Protein 6AZH (pdb70)

Radius of gyration: 21.42 Å; Cα contacts (8 Å, |Δi|>4): 401; chains: 2; bounding box: 37×54×59 Å

B-factor: mean 26.97, std 7.79, range [13.58, 63.58]

Sequence (366 aa):
NRTKKAIFEAAINVFATSGYNGSTVDEIASKANVAKGTLYYNFKSKEEIFNFVISKGLEIWHEKLTDIENLEDEPIEKLKKLFKQFELLYENRAFFKVSQLWGKETRQDELRNKITEYIEGIERILKEAISKKQIRECDISLLAHSLFGSLISTSLYELSRDKEFNVNKVIDEITINILDGIVIKKAIFEAAINNVFATSGYNGSTVDEIASKANVAKGTLYYNFKSKEEIFNFVISKGLEEIWHEKLTDIENLEDEPIEKLKKLFKQFELLYENRAFFKVSQLWGKETRQDELRNKITEYIEGIERILKEAISKKQIRECDISLLAHSLFGSLISTSLYELSRDKEFNVNKVIDEITINILDGIVIK

Secondary structure (DSSP, 8-state):
-HHHHHHHHHHHHHHHHHHHHH--HHHHHHHHT--HHHHHHH-SSHHHHHHHHHHHHHHHHHHHHHHHHHS-S-HHHHHHHHH--HHHHHHTHHHH----SSS-SHHHHHHHHHHHHHHHHHHHHHHHHHHTTSB----HHHHHHHHHHHHHHHHHHHT-TTS---HHHHHHHHHHHHHH-SB--/-HHHHHHHHHHHHH-SBTB-HHHHHHHHT--HHHHHHH-SSHHHHHHHHHHHHHHHHHHHHHHHHTS-S-HHHHHHHHH--HHHHHHTHHHH----SSS-SHHHHHHHHHHHHHHHHHHHHHHHHHHTTSB----HHHHHHHHHHHHHHHHHHHHHHT----HHHHHHHHHHHHHH-SB--

Structure (mmCIF, N/CA/C/O backbone):
data_6AZH
#
_entry.id   6AZH
#
_cell.length_a   39.869
_cell.length_b   93.873
_cell.length_c   55.067
_cell.angle_alpha   90.00
_cell.angle_beta   96.07
_cell.angle_gamma   90.00
#
_symmetry.space_group_name_H-M   'P 1 21 1'
#
loop_
_entity.id
_entity.type
_entity.pdbx_description
1 polymer 'TetR family transcriptional regulator'
2 water water
#
loop_
_atom_site.group_PDB
_atom_site.id
_atom_site.type_symbol
_atom_site.label_atom_id
_atom_site.label_alt_id
_atom_site.label_comp_id
_atom_site.label_asym_id
_atom_site.label_entity_id
_atom_site.label_seq_id
_atom_site.pdbx_PDB_ins_code
_atom_site.Cartn_x
_atom_site.Cartn_y
_atom_site.Cartn_z
_atom_site.occupancy
_atom_site.B_iso_or_equiv
_atom_site.auth_seq_id
_atom_site.auth_comp_id
_atom_site.auth_asym_id
_atom_site.auth_atom_id
_atom_site.pdbx_PDB_model_num
ATOM 9 N N . ASN A 1 5 ? 12.883 37.030 23.238 1.00 32.72 2 ASN A N 1
ATOM 10 C CA . ASN A 1 5 ? 13.970 36.457 22.459 1.00 31.07 2 ASN A CA 1
ATOM 11 C C . ASN A 1 5 ? 15.020 37.535 22.164 1.00 31.14 2 ASN A C 1
ATOM 12 O O . ASN A 1 5 ? 14.941 38.667 22.656 1.00 27.75 2 ASN A O 1
ATOM 17 N N . ARG A 1 6 ? 16.044 37.181 21.378 1.00 21.76 3 ARG A N 1
ATOM 18 C CA . ARG A 1 6 ? 17.111 38.149 21.161 1.00 24.43 3 ARG A CA 1
ATOM 19 C C . ARG A 1 6 ? 16.598 39.348 20.375 1.00 21.68 3 ARG A C 1
ATOM 20 O O . ARG A 1 6 ? 16.953 40.488 20.686 1.00 22.81 3 ARG A O 1
ATOM 28 N N . THR A 1 7 ? 15.765 39.108 19.357 1.00 25.64 4 THR A N 1
ATOM 29 C CA . THR A 1 7 ? 15.298 40.201 18.507 1.00 22.36 4 THR A CA 1
ATOM 30 C C . THR A 1 7 ? 14.508 41.224 19.316 1.00 21.03 4 THR A C 1
ATOM 31 O O . THR A 1 7 ? 14.776 42.432 19.251 1.00 21.59 4 THR A O 1
ATOM 35 N N . LYS A 1 8 ? 13.546 40.750 20.108 1.00 20.78 5 LYS A N 1
ATOM 36 C CA . LYS A 1 8 ? 12.734 41.674 20.891 1.00 24.86 5 LYS A CA 1
ATOM 37 C C . LYS A 1 8 ? 13.544 42.313 22.013 1.00 24.09 5 LYS A C 1
ATOM 38 O O . LYS A 1 8 ? 13.395 43.513 22.276 1.00 19.78 5 LYS A O 1
ATOM 44 N N . LYS A 1 9 ? 14.425 41.548 22.673 1.00 23.11 6 LYS A N 1
ATOM 45 C CA . LYS A 1 9 ? 15.258 42.141 23.720 1.00 22.17 6 LYS A CA 1
ATOM 46 C C . LYS A 1 9 ? 16.183 43.214 23.160 1.00 24.34 6 LYS A C 1
ATOM 47 O O . LYS A 1 9 ? 16.368 44.267 23.781 1.00 21.69 6 LYS A O 1
ATOM 53 N N . ALA A 1 10 ? 16.780 42.969 21.986 1.00 16.92 7 ALA A N 1
ATOM 54 C CA . ALA A 1 10 ? 17.681 43.952 21.403 1.00 20.45 7 ALA A CA 1
ATOM 55 C C . ALA A 1 10 ? 16.929 45.221 21.023 1.00 16.45 7 ALA A C 1
ATOM 56 O O . ALA A 1 10 ? 17.408 46.331 21.278 1.00 17.77 7 ALA A O 1
ATOM 58 N N . ILE A 1 11 ? 15.754 45.066 20.408 1.00 19.40 8 ILE A N 1
ATOM 59 C CA . ILE A 1 11 ? 14.914 46.208 20.051 1.00 17.83 8 ILE A CA 1
ATOM 60 C C . ILE A 1 11 ? 14.476 46.933 21.309 1.00 18.20 8 ILE A C 1
ATOM 61 O O . ILE A 1 11 ? 14.534 48.166 21.390 1.00 20.18 8 ILE A O 1
ATOM 66 N N . PHE A 1 12 ? 14.040 46.175 22.311 1.00 16.86 9 PHE A N 1
ATOM 67 C CA . PHE A 1 12 ? 13.624 46.765 23.585 1.00 20.64 9 PHE A CA 1
ATOM 68 C C . PHE A 1 12 ? 14.714 47.655 24.165 1.00 20.16 9 PHE A C 1
ATOM 69 O O . PHE A 1 12 ? 14.483 48.839 24.455 1.00 21.48 9 PHE A O 1
ATOM 77 N N . GLU A 1 13 ? 15.920 47.106 24.337 1.00 21.39 10 GLU A N 1
ATOM 78 C CA . GLU A 1 13 ? 16.985 47.881 24.961 1.00 18.66 10 GLU A CA 1
ATOM 79 C C . GLU A 1 13 ? 17.423 49.047 24.084 1.00 19.55 10 GLU A C 1
ATOM 80 O O . GLU A 1 13 ? 17.661 50.150 24.589 1.00 20.73 10 GLU A O 1
ATOM 86 N N . ALA A 1 14 ? 17.541 48.838 22.770 1.00 19.48 11 ALA A N 1
ATOM 87 C CA . ALA A 1 14 ? 17.922 49.948 21.909 1.00 19.13 11 ALA A CA 1
ATOM 88 C C . ALA A 1 14 ? 16.834 51.008 21.851 1.00 16.54 11 ALA A C 1
ATOM 89 O O . ALA A 1 14 ? 17.134 52.210 21.828 1.00 21.35 11 ALA A O 1
ATOM 91 N N . ALA A 1 15 ? 15.571 50.591 21.784 1.00 17.18 12 ALA A N 1
ATOM 92 C CA . ALA A 1 15 ? 14.491 51.561 21.660 1.00 16.74 12 ALA A CA 1
ATOM 93 C C . ALA A 1 15 ? 14.438 52.465 22.885 1.00 17.02 12 ALA A C 1
ATOM 94 O O . ALA A 1 15 ? 14.196 53.670 22.766 1.00 19.09 12 ALA A O 1
ATOM 96 N N . ILE A 1 16 ? 14.665 51.901 24.069 1.00 16.66 13 ILE A N 1
ATOM 97 C CA . ILE A 1 16 ? 14.686 52.739 25.270 1.00 16.31 13 ILE A CA 1
ATOM 98 C C . ILE A 1 16 ? 15.678 53.881 25.101 1.00 21.08 13 ILE A C 1
ATOM 99 O O . ILE A 1 16 ? 15.360 55.046 25.362 1.00 20.86 13 ILE A O 1
ATOM 104 N N . ASN A 1 17 ? 16.901 53.562 24.656 1.00 20.22 14 ASN A N 1
ATOM 105 C CA . ASN A 1 17 ? 17.930 54.593 24.547 1.00 21.95 14 ASN A CA 1
ATOM 106 C 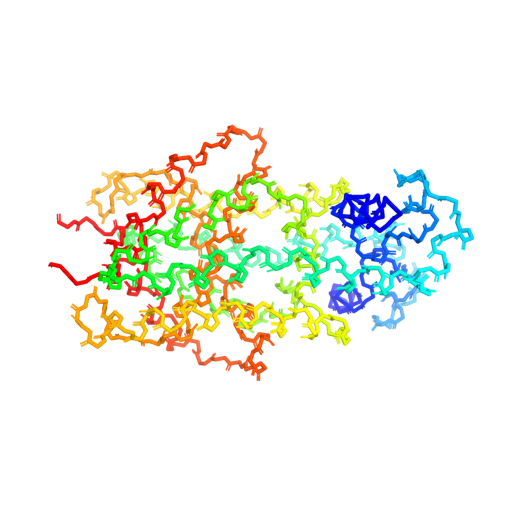C . ASN A 1 17 ? 17.614 55.595 23.440 1.00 23.01 14 ASN A C 1
ATOM 107 O O . ASN A 1 17 ? 17.813 56.802 23.619 1.00 22.59 14 ASN A O 1
ATOM 112 N N . VAL A 1 18 ? 17.106 55.127 22.297 1.00 19.67 15 VAL A N 1
ATOM 113 C CA . VAL A 1 18 ? 16.748 56.050 21.220 1.00 21.30 15 VAL A CA 1
ATOM 114 C C . VAL A 1 18 ? 15.637 56.989 21.675 1.00 19.89 15 VAL A C 1
ATOM 115 O O . VAL A 1 18 ? 15.753 58.218 21.567 1.00 22.40 15 VAL A O 1
ATOM 119 N N . PHE A 1 19 ? 14.543 56.423 22.193 1.00 19.93 16 PHE A N 1
ATOM 120 C CA . PHE A 1 19 ? 13.442 57.244 22.693 1.00 19.52 16 PHE A CA 1
ATOM 121 C C . PHE A 1 19 ? 13.911 58.195 23.800 1.00 22.06 16 PHE A C 1
ATOM 122 O O . PHE A 1 19 ? 13.487 59.352 23.846 1.00 21.38 16 PHE A O 1
ATOM 130 N N . ALA A 1 20 ? 14.776 57.728 24.705 1.00 20.22 17 ALA A N 1
ATOM 131 C CA . ALA A 1 20 ? 15.219 58.605 25.791 1.00 25.03 17 ALA A CA 1
ATOM 132 C C . ALA A 1 20 ? 16.122 59.722 25.285 1.00 23.32 17 ALA A C 1
ATOM 133 O O . ALA A 1 20 ? 16.109 60.826 25.837 1.00 25.53 17 ALA A O 1
ATOM 135 N N . THR A 1 21 ? 16.896 59.460 24.238 1.00 23.80 18 THR A N 1
ATOM 136 C CA . THR A 1 21 ? 17.824 60.454 23.715 1.00 27.78 18 THR A CA 1
ATOM 137 C C . THR A 1 21 ? 17.105 61.488 22.852 1.00 27.71 18 THR A C 1
ATOM 138 O O . THR A 1 21 ? 17.292 62.697 23.024 1.00 23.64 18 THR A O 1
ATOM 142 N N . SER A 1 22 ? 16.274 61.023 21.921 1.00 28.34 19 SER A N 1
ATOM 143 C CA . SER A 1 22 ? 15.722 61.860 20.869 1.00 24.11 19 SER A CA 1
ATOM 144 C C . SER A 1 22 ? 14.258 62.204 21.059 1.00 24.97 19 SER A C 1
ATOM 145 O O . SER A 1 22 ? 13.743 63.039 20.311 1.00 23.61 19 SER A O 1
ATOM 148 N N . GLY A 1 23 ? 13.574 61.589 22.022 1.00 19.88 20 GLY A N 1
ATOM 149 C CA . GLY A 1 23 ? 12.141 61.762 22.135 1.00 19.83 20 GLY A CA 1
ATOM 150 C C . GLY A 1 23 ? 11.397 60.973 21.078 1.00 21.66 20 GLY A C 1
ATOM 151 O O . GLY A 1 23 ? 12.005 60.424 20.148 1.00 23.19 20 GLY A O 1
ATOM 152 N N . TYR A 1 24 ? 10.073 60.931 21.198 1.00 22.48 21 TYR A N 1
ATOM 153 C CA . TYR A 1 24 ? 9.281 60.078 20.323 1.00 21.26 21 TYR A CA 1
ATOM 154 C C . TYR A 1 24 ? 9.387 60.508 18.863 1.00 21.77 21 TYR A C 1
ATOM 155 O O . TYR A 1 24 ? 9.728 59.699 17.989 1.00 21.91 21 TYR A O 1
ATOM 164 N N . ASN A 1 25 ? 9.089 61.781 18.573 1.00 20.11 22 ASN A N 1
ATOM 165 C CA . ASN A 1 25 ? 9.016 62.220 17.176 1.00 25.10 22 ASN A CA 1
ATOM 166 C C . ASN A 1 25 ? 10.366 62.103 16.476 1.00 23.10 22 ASN A C 1
ATOM 167 O O . ASN A 1 25 ? 10.431 61.798 15.274 1.00 23.35 22 ASN A O 1
ATOM 172 N N . GLY A 1 26 ? 11.454 62.373 17.199 1.00 21.98 23 GLY A N 1
ATOM 173 C CA . GLY A 1 26 ? 12.789 62.293 16.642 1.00 22.26 23 GLY A CA 1
ATOM 174 C C . GLY A 1 26 ? 13.354 60.896 16.512 1.00 21.96 23 GLY A C 1
ATOM 175 O O . GLY A 1 26 ? 14.351 60.714 15.811 1.00 24.15 23 GLY A O 1
ATOM 176 N N . SER A 1 27 ? 12.751 59.912 17.174 1.00 19.71 24 SER A N 1
ATOM 177 C CA . SER A 1 27 ? 13.170 58.526 17.032 1.00 20.42 24 SER A CA 1
ATOM 178 C C . SER A 1 27 ? 12.584 57.936 15.759 1.00 21.65 24 SER A C 1
ATOM 179 O O . SER A 1 27 ? 11.538 58.376 15.275 1.00 19.45 24 SER A O 1
ATOM 182 N N . THR A 1 28 ? 13.277 56.937 15.210 1.00 18.29 25 THR A N 1
ATOM 183 C CA . THR A 1 28 ? 12.836 56.273 13.990 1.00 17.60 25 THR A CA 1
ATOM 184 C C . THR A 1 28 ? 13.071 54.776 14.097 1.00 16.55 25 THR A C 1
ATOM 185 O O . THR A 1 28 ? 14.002 54.328 14.771 1.00 19.40 25 THR A O 1
ATOM 189 N N . VAL A 1 29 ? 12.248 54.011 13.373 1.00 16.95 26 VAL A N 1
ATOM 190 C CA . VAL A 1 29 ? 12.522 52.585 13.189 1.00 16.05 26 VAL A CA 1
ATOM 191 C C . VAL A 1 29 ? 13.935 52.386 12.646 1.00 19.24 26 VAL A C 1
ATOM 192 O O . VAL A 1 29 ? 14.673 51.510 13.111 1.00 18.60 26 VAL A O 1
ATOM 196 N N . ASP A 1 30 ? 14.337 53.209 11.666 1.00 19.88 27 ASP A N 1
ATOM 197 C CA . ASP A 1 30 ? 15.668 53.092 11.066 1.00 19.55 27 ASP A CA 1
ATOM 198 C C . ASP A 1 30 ? 16.762 53.113 12.128 1.00 21.80 27 ASP A C 1
ATOM 199 O O . ASP A 1 30 ? 17.682 52.287 12.116 1.00 19.54 27 ASP A O 1
ATOM 204 N N . GLU A 1 31 ? 16.677 54.068 13.057 1.00 17.25 28 GLU A N 1
ATOM 205 C CA . GLU A 1 31 ? 17.701 54.199 14.081 1.00 20.43 28 GLU A CA 1
ATOM 206 C C . GLU A 1 31 ? 17.620 53.060 15.093 1.00 17.21 28 GLU A C 1
ATOM 207 O O . GLU A 1 31 ? 18.654 52.543 15.532 1.00 20.13 28 GLU A O 1
ATOM 213 N N . ILE A 1 32 ? 16.403 52.640 15.457 1.00 15.81 29 ILE A N 1
ATOM 214 C CA . ILE A 1 32 ? 16.252 51.555 16.425 1.00 17.20 29 ILE A CA 1
ATOM 215 C C . ILE A 1 32 ? 16.815 50.250 15.866 1.00 19.91 29 ILE A C 1
ATOM 216 O O . ILE A 1 32 ? 17.487 49.495 16.577 1.00 17.36 29 ILE A O 1
ATOM 221 N N . ALA A 1 33 ? 16.565 49.967 14.585 1.00 20.17 30 ALA A N 1
ATOM 222 C CA . ALA A 1 33 ? 17.115 48.753 13.979 1.00 20.73 30 ALA A CA 1
ATOM 223 C C . ALA A 1 33 ? 18.635 48.787 14.001 1.00 19.45 30 ALA A C 1
ATOM 224 O O . ALA A 1 33 ? 19.289 47.800 14.358 1.00 21.21 30 ALA A O 1
ATOM 226 N N . SER A 1 34 ? 19.208 49.927 13.616 1.00 17.82 31 SER A N 1
ATOM 227 C CA . SER A 1 34 ? 20.656 50.079 13.594 1.00 19.77 31 SER A CA 1
ATOM 228 C C . SER A 1 34 ? 21.239 49.893 14.984 1.00 25.15 31 SER A C 1
ATOM 229 O O . SER A 1 34 ? 22.175 49.110 15.180 1.00 21.48 31 SER A O 1
ATOM 232 N N . LYS A 1 35 ? 20.663 50.582 15.975 1.00 21.47 32 LYS A N 1
ATOM 233 C CA . LYS A 1 35 ? 21.200 50.503 17.328 1.00 22.29 32 LYS A CA 1
ATOM 234 C C . LYS A 1 35 ? 21.003 49.119 17.925 1.00 21.06 32 LYS A C 1
ATOM 235 O O . LYS A 1 35 ? 21.834 48.664 18.725 1.00 24.38 32 LYS A O 1
ATOM 241 N N . ALA A 1 36 ? 19.908 48.445 17.569 1.00 18.39 33 ALA A N 1
ATOM 242 C CA . ALA A 1 36 ? 19.646 47.105 18.071 1.00 16.30 33 ALA A CA 1
ATOM 243 C C . ALA A 1 36 ? 20.488 46.030 17.399 1.00 21.58 33 ALA A C 1
ATOM 244 O O . ALA A 1 36 ? 20.514 44.903 17.896 1.00 23.37 33 ALA A O 1
ATOM 246 N N . ASN A 1 37 ? 21.146 46.330 16.284 1.00 24.23 34 ASN A N 1
ATOM 247 C CA . ASN A 1 37 ? 21.818 45.289 15.506 1.00 23.26 34 ASN A CA 1
ATOM 248 C C . ASN A 1 37 ? 20.825 44.209 15.097 1.00 19.08 34 ASN A C 1
ATOM 249 O O . ASN A 1 37 ? 21.094 43.016 15.225 1.00 20.55 34 ASN A O 1
ATOM 254 N N . VAL A 1 38 ? 19.650 44.638 14.643 1.00 18.48 35 VAL A N 1
ATOM 255 C CA . VAL A 1 38 ? 18.593 43.762 14.159 1.00 17.41 35 VAL A CA 1
ATOM 256 C C . VAL A 1 38 ? 18.307 44.130 12.709 1.00 18.24 35 VAL A C 1
ATOM 257 O O . VAL A 1 38 ? 18.068 45.302 12.400 1.00 18.35 35 VAL A O 1
ATOM 261 N N . ALA A 1 39 ? 18.341 43.141 11.824 1.00 20.75 36 ALA A N 1
ATOM 262 C CA . ALA A 1 39 ? 18.022 43.408 10.426 1.00 20.65 36 ALA A CA 1
ATOM 263 C C . ALA A 1 39 ? 16.642 44.057 10.317 1.00 18.41 36 ALA A C 1
ATOM 264 O O . ALA A 1 39 ? 15.687 43.620 10.962 1.00 20.57 36 ALA A O 1
ATOM 266 N N . LYS A 1 40 ? 16.528 45.102 9.484 1.00 21.34 37 LYS A N 1
ATOM 267 C CA . LYS A 1 40 ? 15.283 45.871 9.459 1.00 20.40 37 LYS A CA 1
ATOM 268 C C . LYS A 1 40 ? 14.095 45.011 9.041 1.00 19.58 37 LYS A C 1
ATOM 269 O O . LYS A 1 40 ? 12.981 45.186 9.555 1.00 18.50 37 LYS A O 1
ATOM 275 N N . GLY A 1 41 ? 14.304 44.076 8.110 1.00 19.26 38 GLY A N 1
ATOM 276 C CA . GLY A 1 41 ? 13.216 43.187 7.728 1.00 22.85 38 GLY A CA 1
ATOM 277 C C . GLY A 1 41 ? 12.716 42.343 8.886 1.00 20.63 38 GLY A C 1
ATOM 278 O O . GLY A 1 41 ? 11.516 42.080 9.006 1.00 20.55 38 GLY A O 1
ATOM 279 N N . THR A 1 42 ? 13.631 41.910 9.756 1.00 17.35 39 THR A N 1
ATOM 280 C CA . THR A 1 42 ? 13.246 41.140 10.936 1.00 17.52 39 THR A CA 1
ATOM 281 C C . THR A 1 42 ? 12.568 42.034 11.970 1.00 19.01 39 THR A C 1
ATOM 282 O O . THR A 1 42 ? 11.613 41.610 12.636 1.00 22.08 39 THR A O 1
ATOM 286 N N . LEU A 1 43 ? 13.032 43.281 12.109 1.00 19.98 40 LEU A N 1
ATOM 287 C CA . LEU A 1 43 ? 12.310 44.225 12.960 1.00 17.06 40 LEU A CA 1
ATOM 288 C C . LEU A 1 43 ? 10.867 44.353 12.497 1.00 19.56 40 LEU A C 1
ATOM 289 O O . LEU A 1 43 ? 9.932 44.227 13.292 1.00 19.09 40 LEU A O 1
ATOM 294 N N . TYR A 1 44 ? 10.665 44.613 11.203 1.00 18.48 41 TYR A N 1
ATOM 295 C CA . TYR A 1 44 ? 9.312 44.836 10.723 1.00 17.40 41 TYR A CA 1
ATOM 296 C C . TYR A 1 44 ? 8.471 43.567 10.757 1.00 20.17 41 TYR A C 1
ATOM 297 O O . TYR A 1 44 ? 7.239 43.656 10.793 1.00 21.54 41 TYR A O 1
ATOM 306 N N . TYR A 1 45 ? 9.105 42.388 10.764 1.00 20.77 42 TYR A N 1
ATOM 307 C CA . TYR A 1 45 ? 8.348 41.162 10.969 1.00 22.96 42 TYR A CA 1
ATOM 308 C C . TYR A 1 45 ? 7.721 41.134 12.357 1.00 27.78 42 TYR A C 1
ATOM 309 O O . TYR A 1 45 ? 6.665 40.523 12.553 1.00 25.42 42 TYR A O 1
ATOM 318 N N . ASN A 1 46 ? 8.343 41.809 13.319 1.00 22.03 43 ASN A N 1
ATOM 319 C CA . ASN A 1 46 ? 7.902 41.807 14.709 1.00 25.60 43 ASN A CA 1
ATOM 320 C C . ASN A 1 46 ? 7.065 43.023 15.087 1.00 22.78 43 ASN A C 1
ATOM 321 O O . ASN A 1 46 ? 6.162 42.902 15.925 1.00 23.88 43 ASN A O 1
ATOM 326 N N . PHE A 1 47 ? 7.344 44.181 14.491 1.00 22.20 44 PHE A N 1
ATOM 327 C CA . PHE A 1 47 ? 6.701 45.446 14.832 1.00 23.28 44 PHE A CA 1
ATOM 328 C C . PHE A 1 47 ? 6.421 46.217 13.553 1.00 22.32 44 PHE A C 1
ATOM 329 O O . PHE A 1 47 ? 7.336 46.422 12.751 1.00 25.68 44 PHE A O 1
ATOM 337 N N . LYS A 1 48 ? 5.172 46.655 13.367 1.00 21.23 45 LYS A N 1
ATOM 338 C CA . LYS A 1 48 ? 4.785 47.327 12.127 1.00 20.72 45 LYS A CA 1
ATOM 339 C C . LYS A 1 48 ? 5.254 48.771 12.050 1.00 19.21 45 LYS A C 1
ATOM 340 O O . LYS A 1 48 ? 5.324 49.319 10.947 1.00 21.43 45 LYS A O 1
ATOM 346 N N . SER A 1 49 ? 5.565 49.406 13.180 1.00 20.23 46 SER A N 1
ATOM 347 C CA . SER A 1 49 ? 5.768 50.849 13.206 1.00 19.63 46 SER A CA 1
ATOM 348 C C . SER A 1 49 ? 6.507 51.237 14.481 1.00 20.49 46 SER A C 1
ATOM 349 O O . SER A 1 49 ? 6.628 50.449 15.420 1.00 21.13 46 SER A O 1
ATOM 352 N N . LYS A 1 50 ? 6.988 52.482 14.496 1.00 19.74 47 LYS A N 1
ATOM 353 C CA . LYS A 1 50 ? 7.578 53.060 15.699 1.00 17.26 47 LYS A CA 1
ATOM 354 C C . LYS A 1 50 ? 6.603 53.030 16.868 1.00 19.52 47 LYS A C 1
ATOM 355 O O . LYS A 1 50 ? 6.996 52.739 18.009 1.00 19.04 47 LYS A O 1
ATOM 361 N N . GLU A 1 51 ? 5.323 53.324 16.608 1.00 20.87 48 GLU A N 1
ATOM 362 C CA . GLU A 1 51 ? 4.342 53.340 17.688 1.00 19.22 48 GLU A CA 1
ATOM 363 C C . GLU A 1 51 ? 4.176 51.958 18.296 1.00 19.23 48 GLU A C 1
ATOM 364 O O . GLU A 1 51 ? 4.012 51.823 19.513 1.00 18.64 48 GLU A O 1
ATOM 370 N N . GLU A 1 52 ? 4.221 50.915 17.469 1.00 19.16 49 GLU A N 1
ATOM 371 C CA . GLU A 1 52 ? 4.137 49.568 18.024 1.00 19.90 49 GLU A CA 1
ATOM 372 C C . GLU A 1 52 ? 5.347 49.267 18.895 1.00 19.03 49 GLU A C 1
ATOM 373 O O . GLU A 1 52 ? 5.210 48.649 19.960 1.00 18.38 49 GLU A O 1
ATOM 379 N N . ILE A 1 53 ? 6.538 49.716 18.483 1.00 15.59 50 ILE A N 1
ATOM 380 C CA . ILE A 1 53 ? 7.725 49.483 19.301 1.00 17.25 50 ILE A CA 1
ATOM 381 C C . ILE A 1 53 ? 7.580 50.202 20.634 1.00 16.80 50 ILE A C 1
ATOM 382 O O . ILE A 1 53 ? 7.811 49.624 21.703 1.00 18.32 50 ILE A O 1
ATOM 387 N N . PHE A 1 54 ? 7.183 51.476 20.578 1.00 16.58 51 PHE A N 1
ATOM 388 C CA . PHE A 1 54 ? 6.997 52.263 21.796 1.00 17.53 51 PHE A CA 1
ATOM 389 C C . PHE A 1 54 ? 6.067 51.571 22.785 1.00 18.92 51 PHE A C 1
ATOM 390 O O . PHE A 1 54 ? 6.393 51.446 23.971 1.00 17.67 51 PHE A O 1
ATOM 398 N N . ASN A 1 55 ? 4.884 51.138 22.321 1.00 17.58 52 ASN A N 1
ATOM 399 C CA . ASN A 1 55 ? 3.894 50.572 23.235 1.00 19.42 52 ASN A CA 1
ATOM 400 C C . ASN A 1 55 ? 4.384 49.264 23.841 1.00 20.63 52 ASN A C 1
ATOM 401 O O . ASN A 1 55 ? 4.162 48.997 25.032 1.00 19.30 52 ASN A O 1
ATOM 406 N N . PHE A 1 56 ? 5.044 48.437 23.027 1.00 18.91 53 PHE A N 1
ATOM 407 C CA . PHE A 1 56 ? 5.655 47.208 23.523 1.00 18.54 53 PHE A CA 1
ATOM 408 C C . PHE A 1 56 ? 6.678 47.506 24.617 1.00 18.49 53 PHE A C 1
ATOM 409 O O . PHE A 1 56 ? 6.672 46.866 25.680 1.00 22.22 53 PHE A O 1
ATOM 417 N N . VAL A 1 57 ? 7.539 48.511 24.393 1.00 17.38 54 VAL A N 1
ATOM 418 C CA . VAL A 1 57 ? 8.549 48.877 25.388 1.00 16.30 54 VAL A CA 1
ATOM 419 C C . VAL A 1 57 ? 7.879 49.343 26.685 1.00 20.57 54 VAL A C 1
ATOM 420 O O . VAL A 1 57 ? 8.266 48.928 27.788 1.00 18.83 54 VAL A O 1
ATOM 424 N N . ILE A 1 58 ? 6.862 50.208 26.572 1.00 17.25 55 ILE A N 1
ATOM 425 C CA . ILE A 1 58 ? 6.155 50.674 27.773 1.00 17.28 55 ILE A CA 1
ATOM 426 C C . ILE A 1 58 ? 5.570 49.491 28.528 1.00 18.20 55 ILE A C 1
ATOM 427 O O . ILE A 1 58 ? 5.714 49.377 29.751 1.00 18.49 55 ILE A O 1
ATOM 432 N N . SER A 1 59 ? 4.888 48.596 27.808 1.00 17.92 56 SER A N 1
ATOM 433 C CA . SER A 1 59 ? 4.205 47.491 28.474 1.00 22.52 56 SER A CA 1
ATOM 434 C C . SER A 1 59 ? 5.206 46.555 29.146 1.00 23.38 56 SER A C 1
ATOM 435 O O . SER A 1 59 ? 5.068 46.229 30.330 1.00 23.10 56 SER A O 1
ATOM 438 N N . LYS A 1 60 ? 6.242 46.139 28.413 1.00 22.45 57 LYS A N 1
ATOM 439 C CA . LYS A 1 60 ? 7.260 45.277 29.007 1.00 22.33 57 LYS A CA 1
ATOM 440 C C . LYS A 1 60 ? 7.973 45.968 30.166 1.00 21.84 57 LYS A C 1
ATOM 441 O O . LYS A 1 60 ? 8.180 45.359 31.227 1.00 19.73 57 LYS A O 1
ATOM 447 N N . GLY A 1 61 ? 8.345 47.241 29.989 1.00 17.72 58 GLY A N 1
ATOM 448 C CA . GLY A 1 61 ? 9.143 47.918 30.997 1.00 19.27 58 GLY A CA 1
ATOM 449 C C . GLY A 1 61 ? 8.387 48.163 32.286 1.00 19.94 58 GLY A C 1
ATOM 450 O O . GLY A 1 61 ? 8.990 48.197 33.363 1.00 21.32 58 GLY A O 1
ATOM 451 N N . LEU A 1 62 ? 7.067 48.327 32.210 1.00 17.28 59 LEU A N 1
ATOM 452 C CA . LEU A 1 62 ? 6.317 48.557 33.439 1.00 18.42 59 LEU A CA 1
ATOM 453 C C . LEU A 1 62 ? 6.015 47.269 34.193 1.00 25.42 59 LEU A C 1
ATOM 454 O O . LEU A 1 62 ? 5.522 47.341 35.327 1.00 23.30 59 LEU A O 1
ATOM 459 N N . GLU A 1 63 ? 6.306 46.100 33.603 1.00 22.09 60 GLU A N 1
ATOM 460 C CA . GLU A 1 63 ? 6.019 44.830 34.274 1.00 25.54 60 GLU A CA 1
ATOM 461 C C . GLU A 1 63 ? 6.713 44.741 35.627 1.00 21.92 60 GLU A C 1
ATOM 462 O O . GLU A 1 63 ? 6.099 44.342 36.625 1.00 24.83 60 GLU A O 1
ATOM 468 N N . ILE A 1 64 ? 8.003 45.088 35.680 1.00 21.94 61 ILE A N 1
ATOM 469 C CA . ILE A 1 64 ? 8.736 44.979 36.936 1.00 23.57 61 ILE A CA 1
ATOM 470 C C . ILE A 1 64 ? 8.197 45.978 37.957 1.00 23.55 61 ILE A C 1
ATOM 471 O O . ILE A 1 64 ? 8.231 45.713 39.160 1.00 22.61 61 ILE A O 1
ATOM 476 N N . TRP A 1 65 ? 7.670 47.121 37.506 1.00 23.68 62 TRP A N 1
ATOM 477 C CA . TRP A 1 65 ? 7.083 48.083 38.441 1.00 22.87 62 TRP A CA 1
ATOM 478 C C . TRP A 1 65 ? 5.845 47.497 39.115 1.00 23.65 62 TRP A C 1
ATOM 479 O O . TRP A 1 65 ? 5.719 47.526 40.347 1.00 20.60 62 TRP A O 1
ATOM 490 N N . HIS A 1 66 ? 4.928 46.936 38.320 1.00 23.99 63 HIS A N 1
ATOM 491 C CA . HIS A 1 66 ? 3.751 46.272 38.878 1.00 26.58 63 HIS A CA 1
ATOM 492 C C . HIS A 1 66 ? 4.143 45.093 39.756 1.00 28.77 63 HIS A C 1
ATOM 493 O O . HIS A 1 66 ? 3.558 44.883 40.824 1.00 27.07 63 HIS A O 1
ATOM 500 N N . GLU A 1 67 ? 5.129 44.310 39.318 1.00 26.27 64 GLU A N 1
ATOM 501 C CA . GLU A 1 67 ? 5.540 43.134 40.079 1.00 27.16 64 GLU A CA 1
ATOM 502 C C . GLU A 1 67 ? 6.057 43.524 41.458 1.00 26.86 64 GLU A C 1
ATOM 503 O O . GLU A 1 67 ? 5.645 42.954 42.478 1.00 24.10 64 GLU A O 1
ATOM 509 N N . LYS A 1 68 ? 6.971 44.495 41.503 1.00 24.15 65 LYS A N 1
ATOM 510 C CA . LYS A 1 68 ? 7.566 44.894 42.774 1.00 26.39 65 LYS A CA 1
ATOM 511 C C . LYS A 1 68 ? 6.568 45.606 43.673 1.00 25.47 65 LYS A C 1
ATOM 512 O O . LYS A 1 68 ? 6.620 45.435 44.898 1.00 22.46 65 LYS A O 1
ATOM 518 N N . LEU A 1 69 ? 5.647 46.387 43.099 1.00 22.45 66 LEU A N 1
ATOM 519 C CA . LEU A 1 69 ? 4.615 47.007 43.923 1.00 23.08 66 LEU A CA 1
ATOM 520 C C . LEU A 1 69 ? 3.659 45.957 44.475 1.00 27.34 66 LEU A C 1
ATOM 521 O O . LEU A 1 69 ? 3.303 45.995 45.659 1.00 25.21 66 LEU A O 1
ATOM 526 N N . THR A 1 70 ? 3.244 45.005 43.632 1.00 23.49 67 THR A N 1
ATOM 527 C CA . THR A 1 70 ? 2.373 43.930 44.096 1.00 24.52 67 THR A CA 1
ATOM 528 C C . THR A 1 70 ? 3.031 43.126 45.211 1.00 24.42 67 THR A C 1
ATOM 529 O O . THR A 1 70 ? 2.360 42.724 46.167 1.00 28.08 67 THR A O 1
ATOM 533 N N . ASP A 1 71 ? 4.346 42.898 45.122 1.00 23.85 68 ASP A N 1
ATOM 534 C CA . ASP A 1 71 ? 5.041 42.191 46.200 1.00 26.26 68 ASP A CA 1
ATOM 535 C C . ASP A 1 71 ? 4.950 42.959 47.514 1.00 25.55 68 ASP A C 1
ATOM 536 O O . ASP A 1 71 ? 4.766 42.360 48.580 1.00 28.46 68 ASP A O 1
ATOM 541 N N . ILE A 1 72 ? 5.117 44.284 47.460 1.00 22.38 69 ILE A N 1
ATOM 542 C CA . ILE A 1 72 ? 4.989 45.101 48.669 1.00 21.68 69 ILE A CA 1
ATOM 543 C C . ILE A 1 72 ? 3.570 45.032 49.215 1.00 24.53 69 ILE A C 1
ATOM 544 O O . ILE A 1 72 ? 3.357 44.856 50.428 1.00 25.41 69 ILE A O 1
ATOM 549 N N . GLU A 1 73 ? 2.577 45.160 48.331 1.00 21.57 70 GLU A N 1
ATOM 550 C CA . GLU A 1 73 ? 1.180 45.037 48.736 1.00 24.66 70 GLU A CA 1
ATOM 551 C C . GLU A 1 73 ? 0.900 43.702 49.416 1.00 28.75 70 GLU A C 1
ATOM 552 O O . GLU A 1 73 ? 0.066 43.635 50.328 1.00 32.06 70 GLU A O 1
ATOM 558 N N . ASN A 1 74 ? 1.579 42.636 48.983 1.00 28.03 71 ASN A N 1
ATOM 559 C CA . ASN A 1 74 ? 1.316 41.292 49.487 1.00 28.63 71 ASN A CA 1
ATOM 560 C C . ASN A 1 74 ? 1.947 41.028 50.851 1.00 30.44 71 ASN A C 1
ATOM 561 O O . ASN A 1 74 ? 1.578 40.045 51.504 1.00 33.33 71 ASN A O 1
ATOM 566 N N . LEU A 1 75 ? 2.897 41.856 51.282 1.00 28.10 72 LEU A N 1
ATOM 567 C CA . LEU A 1 75 ? 3.532 41.672 52.580 1.00 30.16 72 LEU A CA 1
ATOM 568 C C . LEU A 1 75 ? 2.512 41.776 53.706 1.00 27.27 72 LEU A C 1
ATOM 569 O O . LEU A 1 75 ? 1.466 42.411 53.570 1.00 25.79 72 LEU A O 1
ATOM 574 N N . GLU A 1 76 ? 2.829 41.145 54.838 1.00 29.13 73 GLU A N 1
ATOM 575 C CA . GLU A 1 76 ? 2.004 41.300 56.033 1.00 27.46 73 GLU A CA 1
ATOM 576 C C . GLU A 1 76 ? 2.358 42.544 56.847 1.00 25.73 73 GLU A C 1
ATOM 577 O O . GLU A 1 76 ? 1.670 42.828 57.837 1.00 28.02 73 GLU A O 1
ATOM 583 N N . ASP A 1 77 ? 3.411 43.269 56.455 1.00 26.36 74 ASP A N 1
ATOM 584 C CA . ASP A 1 77 ? 3.862 44.479 57.141 1.00 23.13 74 ASP A CA 1
ATOM 585 C C . ASP A 1 77 ? 2.725 45.470 57.342 1.00 22.56 74 ASP A C 1
ATOM 586 O O . ASP A 1 77 ? 1.766 45.515 56.568 1.00 22.05 74 ASP A O 1
ATOM 591 N N . GLU A 1 78 ? 2.834 46.263 58.413 1.00 21.08 75 GLU A N 1
ATOM 592 C CA . GLU A 1 78 ? 1.935 47.386 58.590 1.00 19.53 75 GLU A CA 1
ATOM 593 C C . GLU A 1 78 ? 2.035 48.312 57.383 1.00 20.33 75 GLU A C 1
ATOM 594 O O . GLU A 1 78 ? 3.105 48.444 56.785 1.00 18.23 75 GLU A O 1
ATOM 600 N N . PRO A 1 79 ? 0.938 48.973 57.020 1.00 18.81 76 PRO A N 1
ATOM 601 C CA . PRO A 1 79 ? 0.975 49.852 55.837 1.00 18.52 76 PRO A CA 1
ATOM 602 C C . PRO A 1 79 ? 2.053 50.919 55.903 1.00 20.05 76 PRO A C 1
ATOM 603 O O . PRO A 1 79 ? 2.653 51.254 54.871 1.00 17.57 76 PRO A O 1
ATOM 607 N N . ILE A 1 80 ? 2.304 51.496 57.086 1.00 17.67 77 ILE A N 1
ATOM 608 C CA . ILE A 1 80 ? 3.333 52.526 57.187 1.00 15.87 77 ILE A CA 1
ATOM 609 C C . ILE A 1 80 ? 4.694 51.945 56.841 1.00 17.26 77 ILE A C 1
ATOM 610 O O . ILE A 1 80 ? 5.554 52.637 56.276 1.00 18.22 77 ILE A O 1
ATOM 615 N N . GLU A 1 81 ? 4.918 50.667 57.163 1.00 17.06 78 GLU A N 1
ATOM 616 C CA . GLU A 1 81 ? 6.166 50.028 56.781 1.00 17.48 78 GLU A CA 1
ATOM 617 C C . GLU A 1 81 ? 6.174 49.693 55.290 1.00 13.58 78 GLU A C 1
ATOM 618 O O . GLU A 1 81 ? 7.235 49.734 54.653 1.00 17.64 78 GLU A O 1
ATOM 624 N N . LYS A 1 82 ? 5.006 49.390 54.722 1.00 16.99 79 LYS A N 1
ATOM 625 C CA . LYS A 1 82 ? 4.925 49.203 53.276 1.00 13.77 79 LYS A CA 1
ATOM 626 C C . LYS A 1 82 ? 5.274 50.487 52.538 1.00 17.50 79 LYS A C 1
ATOM 627 O O . LYS A 1 82 ? 5.919 50.440 51.482 1.00 18.66 79 LYS A O 1
ATOM 633 N N . LEU A 1 83 ? 4.862 51.652 53.074 1.00 16.13 80 LEU A N 1
ATOM 634 C CA . LEU A 1 83 ? 5.202 52.913 52.406 1.00 17.21 80 LEU A CA 1
ATOM 635 C C . LEU A 1 83 ? 6.701 53.163 52.442 1.00 19.82 80 LEU A C 1
ATOM 636 O O . LEU A 1 83 ? 7.282 53.621 51.451 1.00 17.19 80 LEU A O 1
ATOM 641 N N . LYS A 1 84 ? 7.348 52.874 53.571 1.00 16.45 81 LYS A N 1
ATOM 642 C CA . LYS A 1 84 ? 8.800 53.009 53.620 1.00 17.91 81 LYS A CA 1
ATOM 643 C C . LYS A 1 84 ? 9.471 52.103 52.591 1.00 18.85 81 LYS A C 1
ATOM 644 O O . LYS A 1 84 ? 10.413 52.525 51.907 1.00 19.26 81 LYS A O 1
ATOM 650 N N . LYS A 1 85 ? 8.966 50.876 52.430 1.00 16.75 82 LYS A N 1
ATOM 651 C CA . LYS A 1 85 ? 9.535 49.964 51.439 1.00 17.52 82 LYS A CA 1
ATOM 652 C C . LYS A 1 85 ? 9.201 50.408 50.017 1.00 19.76 82 LYS A C 1
ATOM 653 O O . LYS A 1 85 ? 9.985 50.157 49.096 1.00 18.73 82 LYS A O 1
ATOM 659 N N . LEU A 1 86 ? 8.059 51.074 49.829 1.00 20.43 83 LEU A N 1
ATOM 660 C CA . LEU A 1 86 ? 7.699 51.607 48.516 1.00 17.22 83 LEU A CA 1
ATOM 661 C C . LEU A 1 86 ? 8.704 52.657 48.050 1.00 20.77 83 LEU A C 1
ATOM 662 O O . LEU A 1 86 ? 9.171 52.620 46.902 1.00 20.53 83 LEU A O 1
ATOM 667 N N . PHE A 1 87 ? 9.066 53.596 48.937 1.00 21.05 84 PHE A N 1
ATOM 668 C CA . PHE A 1 87 ? 9.991 54.654 48.546 1.00 20.74 84 PHE A CA 1
ATOM 669 C C . PHE A 1 87 ? 11.339 54.071 48.160 1.00 21.01 84 PHE A C 1
ATOM 670 O O . PHE A 1 87 ? 11.931 54.466 47.148 1.00 20.34 84 PHE A O 1
ATOM 678 N N . LYS A 1 88 ? 11.818 53.096 48.934 1.00 17.93 85 LYS A N 1
ATOM 679 C CA . LYS A 1 88 ? 13.097 52.468 48.641 1.00 19.18 85 LYS A CA 1
ATOM 680 C C . LYS A 1 88 ? 13.048 51.732 47.308 1.00 17.42 85 LYS A C 1
ATOM 681 O O . LYS A 1 88 ? 13.930 51.907 46.461 1.00 18.52 85 LYS A O 1
ATOM 695 N N . GLN A 1 90 ? 11.033 52.189 44.723 1.00 19.37 87 GLN A N 1
ATOM 696 C CA . GLN A 1 90 ? 10.820 53.043 43.547 1.00 21.74 87 GLN A CA 1
ATOM 697 C C . GLN A 1 90 ? 12.092 53.770 43.149 1.00 18.96 87 GLN A C 1
ATOM 698 O O . GLN A 1 90 ? 12.404 53.880 41.957 1.00 16.86 87 GLN A O 1
ATOM 704 N N . PHE A 1 91 ? 12.831 54.291 44.131 1.00 18.66 88 PHE A N 1
ATOM 705 C CA . PHE A 1 91 ? 14.042 55.029 43.805 1.00 19.71 88 PHE A CA 1
ATOM 706 C C . PHE A 1 91 ? 15.139 54.098 43.315 1.00 21.00 88 PHE A C 1
ATOM 707 O O . PHE A 1 91 ? 15.894 54.457 42.401 1.00 20.97 88 PHE A O 1
ATOM 715 N N . GLU A 1 92 ? 15.217 52.881 43.876 1.00 18.07 89 GLU A N 1
ATOM 716 C CA . GLU A 1 92 ? 16.166 51.906 43.349 1.00 21.66 89 GLU A CA 1
ATOM 717 C C . GLU A 1 92 ? 15.804 51.528 41.919 1.00 20.04 89 GLU A C 1
ATOM 718 O O . GLU A 1 92 ? 16.675 51.500 41.038 1.00 21.04 89 GLU A O 1
ATOM 724 N N . LEU A 1 93 ? 14.513 51.295 41.657 1.00 19.34 90 LEU A N 1
ATOM 725 C CA . LEU A 1 93 ? 14.079 50.952 40.302 1.00 21.79 90 LEU A CA 1
ATOM 726 C C . LEU A 1 93 ? 14.326 52.103 39.342 1.00 20.16 90 LEU A C 1
ATOM 727 O O . LEU A 1 93 ? 14.806 51.893 38.222 1.00 20.25 90 LEU A O 1
ATOM 732 N N . LEU A 1 94 ? 14.007 53.330 39.770 1.00 17.36 91 LEU A N 1
ATOM 733 C CA . LEU A 1 94 ? 14.297 54.509 38.959 1.00 18.63 91 LEU A CA 1
ATOM 734 C C . LEU A 1 94 ? 15.781 54.597 38.627 1.00 21.40 91 LEU A C 1
ATOM 735 O O . LEU A 1 94 ? 16.157 54.824 37.477 1.00 20.12 91 LEU A O 1
ATOM 740 N N . TYR A 1 95 ? 16.639 54.427 39.634 1.00 19.81 92 TYR A N 1
ATOM 741 C CA . TYR A 1 95 ? 18.073 54.564 39.420 1.00 22.25 92 TYR A CA 1
ATOM 742 C C . TYR A 1 95 ? 18.609 53.486 38.489 1.00 23.02 92 TYR A C 1
ATOM 743 O O . TYR A 1 95 ? 19.558 53.729 37.728 1.00 25.51 92 TYR A O 1
ATOM 752 N N . GLU A 1 96 ? 18.018 52.298 38.528 1.00 19.22 93 GLU A N 1
ATOM 753 C CA . GLU A 1 96 ? 18.455 51.208 37.664 1.00 22.78 93 GLU A CA 1
ATOM 754 C C . GLU A 1 96 ? 17.900 51.298 36.250 1.00 21.87 93 GLU A C 1
ATOM 755 O O . GLU A 1 96 ? 18.321 50.516 35.388 1.00 21.09 93 GLU A O 1
ATOM 761 N N . ASN A 1 97 ? 16.973 52.214 35.985 1.00 20.12 94 ASN A N 1
ATOM 762 C CA . ASN A 1 97 ? 16.260 52.256 34.712 1.00 18.81 94 ASN A CA 1
ATOM 763 C C . ASN A 1 97 ? 16.020 53.706 34.313 1.00 17.31 94 ASN A C 1
ATOM 764 O O . ASN A 1 97 ? 14.907 54.109 33.976 1.00 17.33 94 ASN A O 1
ATOM 769 N N . ARG A 1 98 ? 17.073 54.515 34.363 1.00 19.07 95 ARG A N 1
ATOM 770 C CA . ARG A 1 98 ? 16.884 55.952 34.191 1.00 21.83 95 ARG A CA 1
ATOM 771 C C . ARG A 1 98 ? 16.452 56.293 32.775 1.00 22.66 95 ARG A C 1
ATOM 772 O O . ARG A 1 98 ? 15.582 57.152 32.580 1.00 19.66 95 ARG A O 1
ATOM 780 N N . ALA A 1 99 ? 17.047 55.635 31.774 1.00 19.16 96 ALA A N 1
ATOM 781 C CA . ALA A 1 99 ? 16.660 55.908 30.392 1.00 20.46 96 ALA A CA 1
ATOM 782 C C . ALA A 1 99 ? 15.182 55.606 30.171 1.00 19.31 96 ALA A C 1
ATOM 783 O O . ALA A 1 99 ? 14.447 56.418 29.586 1.00 17.93 96 ALA A O 1
ATOM 785 N N . PHE A 1 100 ? 14.729 54.439 30.639 1.00 17.40 97 PHE A N 1
ATOM 786 C CA . PHE A 1 100 ? 13.324 54.066 30.505 1.00 18.60 97 PHE A CA 1
ATOM 787 C C . PHE A 1 100 ? 12.410 55.112 31.130 1.00 18.94 97 PHE A C 1
ATOM 788 O O . PHE A 1 100 ? 11.392 55.497 30.538 1.00 18.10 97 PHE A O 1
ATOM 796 N N . PHE A 1 101 ? 12.749 55.583 32.331 1.00 16.68 98 PHE A N 1
ATOM 797 C CA . PHE A 1 101 ? 11.867 56.520 33.015 1.00 19.78 98 PHE A CA 1
ATOM 798 C C . PHE A 1 101 ? 11.808 57.865 32.299 1.00 19.32 98 PHE A C 1
ATOM 799 O O . PHE A 1 101 ? 10.741 58.480 32.233 1.00 19.44 98 PHE A O 1
ATOM 807 N N . LYS A 1 102 ? 12.932 58.320 31.731 1.00 20.91 99 LYS A N 1
ATOM 808 C CA . LYS A 1 102 ? 12.932 59.539 30.919 1.00 24.28 99 LYS A CA 1
ATOM 809 C C . LYS A 1 102 ? 12.053 59.387 29.684 1.00 22.62 99 LYS A C 1
ATOM 810 O O . LYS A 1 102 ? 11.335 60.323 29.298 1.00 20.91 99 LYS A O 1
ATOM 824 N N . VAL A 1 104 ? 9.447 57.494 29.421 1.00 17.06 101 VAL A N 1
ATOM 825 C CA . VAL A 1 104 ? 8.078 57.616 29.932 1.00 19.11 101 VAL A CA 1
ATOM 826 C C . VAL A 1 104 ? 7.738 59.080 30.180 1.00 16.36 101 VAL A C 1
ATOM 827 O O . VAL A 1 104 ? 6.719 59.590 29.703 1.00 18.13 101 VAL A O 1
ATOM 839 N N . SER A 1 106 ? 8.922 61.763 29.024 1.00 16.58 103 SER A N 1
ATOM 840 C CA . SER A 1 106 ? 8.841 62.619 27.844 1.00 18.12 103 SER A CA 1
ATOM 841 C C . SER A 1 106 ? 7.494 62.515 27.137 1.00 19.16 103 SER A C 1
ATOM 842 O O . SER A 1 106 ? 7.131 63.429 26.384 1.00 20.56 103 SER A O 1
ATOM 845 N N . GLN A 1 107 ? 6.728 61.451 27.380 1.00 18.05 104 GLN A N 1
ATOM 846 C CA . GLN A 1 107 ? 5.499 61.218 26.637 1.00 19.18 104 GLN A CA 1
ATOM 847 C C . GLN A 1 107 ? 4.240 61.330 27.486 1.00 17.26 104 GLN A C 1
ATOM 848 O O . GLN A 1 107 ? 3.145 61.056 26.982 1.00 20.22 104 GLN A O 1
ATOM 854 N N . LEU A 1 108 ? 4.346 61.790 28.737 1.00 17.84 105 LEU A N 1
ATOM 855 C CA . LEU A 1 108 ? 3.181 61.767 29.616 1.00 18.96 105 LEU A CA 1
ATOM 856 C C . LEU A 1 108 ? 2.231 62.946 29.440 1.00 23.01 105 LEU A C 1
ATOM 857 O O . LEU A 1 108 ? 1.175 62.962 30.082 1.00 22.86 105 LEU A O 1
ATOM 862 N N . TRP A 1 109 ? 2.563 63.930 28.610 1.00 18.35 106 TRP A N 1
ATOM 863 C CA . TRP A 1 109 ? 1.950 65.246 28.732 1.00 17.99 106 TRP A CA 1
ATOM 864 C C . TRP A 1 109 ? 1.107 65.684 27.547 1.00 21.76 106 TRP A C 1
ATOM 865 O O . TRP A 1 109 ? 0.478 66.747 27.630 1.00 21.92 106 TRP A O 1
ATOM 876 N N . GLY A 1 110 ? 1.067 64.911 26.462 1.00 22.18 107 GLY A N 1
ATOM 877 C CA . GLY A 1 110 ? 0.364 65.295 25.261 1.00 23.20 107 GLY A CA 1
ATOM 878 C C . GLY A 1 110 ? -0.954 64.560 25.112 1.00 28.22 107 GLY A C 1
ATOM 879 O O . GLY A 1 110 ? -1.419 63.860 26.014 1.00 27.36 107 GLY A O 1
ATOM 880 N N . LYS A 1 111 ? -1.558 64.714 23.933 1.00 27.92 108 LYS A N 1
ATOM 881 C CA . LYS A 1 111 ? -2.915 64.236 23.708 1.00 28.35 108 LYS A CA 1
ATOM 882 C C . LYS A 1 111 ? -3.023 63.163 22.629 1.00 29.21 108 LYS A C 1
ATOM 883 O O . LYS A 1 111 ? -4.143 62.814 22.238 1.00 31.01 108 LYS A O 1
ATOM 889 N N . GLU A 1 112 ? -1.910 62.627 22.135 1.00 28.34 109 GLU A N 1
ATOM 890 C CA . GLU A 1 112 ? -2.005 61.476 21.247 1.00 28.72 109 GLU A CA 1
ATOM 891 C C . GLU A 1 112 ? -2.622 60.306 21.998 1.00 29.45 109 GLU A C 1
ATOM 892 O O . GLU A 1 112 ? -2.464 60.171 23.213 1.00 25.82 109 GLU A O 1
ATOM 898 N N . THR A 1 113 ? -3.345 59.459 21.260 1.00 28.82 110 THR A N 1
ATOM 899 C CA . THR A 1 113 ? -3.911 58.247 21.856 1.00 32.96 110 THR A CA 1
ATOM 900 C C . THR A 1 113 ? -2.833 57.427 22.560 1.00 26.92 110 THR A C 1
ATOM 901 O O . THR A 1 113 ? -3.061 56.866 23.639 1.00 28.04 110 THR A O 1
ATOM 905 N N . ARG A 1 114 ? -1.641 57.374 21.967 1.00 24.31 111 ARG A N 1
ATOM 906 C CA . ARG A 1 114 ? -0.497 56.708 22.578 1.00 22.57 111 ARG A CA 1
ATOM 907 C C . ARG A 1 114 ? -0.240 57.228 23.989 1.00 24.92 111 ARG A C 1
ATOM 908 O O . ARG A 1 114 ? 0.139 56.466 24.884 1.00 24.29 111 ARG A O 1
ATOM 916 N N . GLN A 1 115 ? -0.448 58.523 24.205 1.00 23.71 112 GLN A N 1
ATOM 917 C CA . GLN A 1 115 ? -0.121 59.106 25.497 1.00 22.03 112 GLN A CA 1
ATOM 918 C C . GLN A 1 115 ? -1.258 58.957 26.497 1.00 25.11 112 GLN A C 1
ATOM 919 O O . GLN A 1 115 ? -0.995 58.798 27.693 1.00 22.20 112 GLN A O 1
ATOM 925 N N . ASP A 1 116 ? -2.513 58.996 26.039 1.00 25.10 113 ASP A N 1
ATOM 926 C CA . ASP A 1 116 ? -3.620 58.584 26.900 1.00 26.71 113 ASP A CA 1
ATOM 927 C C . ASP A 1 116 ? -3.391 57.173 27.422 1.00 25.33 113 ASP A C 1
ATOM 928 O O . ASP A 1 116 ? -3.569 56.897 28.615 1.00 24.46 113 ASP A O 1
ATOM 933 N N . GLU A 1 117 ? -3.000 56.260 26.523 1.00 25.95 114 GLU A N 1
ATOM 934 C CA . GLU A 1 117 ? -2.780 54.869 26.897 1.00 24.21 114 GLU A CA 1
ATOM 935 C C . GLU A 1 117 ? -1.624 54.734 27.878 1.00 24.52 114 GLU A C 1
ATOM 936 O O . GLU A 1 117 ? -1.714 53.970 28.848 1.00 25.04 114 GLU A O 1
ATOM 942 N N . LEU A 1 118 ? -0.532 55.466 27.635 1.00 21.66 115 LEU A N 1
ATOM 943 C CA . LEU A 1 118 ? 0.585 55.497 28.575 1.00 23.16 115 LEU A CA 1
ATOM 944 C C . LEU A 1 118 ? 0.133 55.970 29.950 1.00 18.78 115 LEU A C 1
ATOM 945 O O . LEU A 1 118 ? 0.495 55.376 30.973 1.00 18.69 115 LEU A O 1
ATOM 950 N N . ARG A 1 119 ? -0.634 57.062 29.998 1.00 21.01 116 ARG A N 1
ATOM 951 C CA . ARG A 1 119 ? -1.108 57.563 31.289 1.00 22.11 116 ARG A CA 1
ATOM 952 C C . ARG A 1 119 ? -2.020 56.550 31.972 1.00 22.68 116 ARG A C 1
ATOM 953 O O . ARG A 1 119 ? -2.006 56.426 33.202 1.00 21.15 116 ARG A O 1
ATOM 961 N N . ASN A 1 120 ? -2.837 55.825 31.199 1.00 24.07 117 ASN A N 1
ATOM 962 C CA . ASN A 1 120 ? -3.659 54.779 31.804 1.00 23.79 117 ASN A CA 1
ATOM 963 C C . ASN A 1 120 ? -2.799 53.692 32.426 1.00 23.06 117 ASN A C 1
ATOM 964 O O . ASN A 1 120 ? -3.168 53.129 33.459 1.00 23.34 117 ASN A O 1
ATOM 969 N N . LYS A 1 121 ? -1.648 53.387 31.824 1.00 22.11 118 LYS A N 1
ATOM 970 C CA . LYS A 1 121 ? -0.756 52.388 32.406 1.00 26.39 118 LYS A CA 1
ATOM 971 C C . LYS A 1 121 ? -0.123 52.892 33.697 1.00 22.43 118 LYS A C 1
ATOM 972 O O . LYS A 1 121 ? 0.016 52.136 34.662 1.00 24.05 118 LYS A O 1
ATOM 978 N N . ILE A 1 122 ? 0.284 54.162 33.722 1.00 21.10 119 ILE A N 1
ATOM 979 C CA . ILE A 1 122 ? 0.834 54.747 34.943 1.00 18.35 119 ILE A CA 1
ATOM 980 C C . ILE A 1 122 ? -0.233 54.807 36.027 1.00 20.99 119 ILE A C 1
ATOM 981 O O . ILE A 1 122 ? 0.045 54.562 37.211 1.00 24.14 119 ILE A O 1
ATOM 986 N N . THR A 1 123 ? -1.469 55.127 35.640 1.00 20.51 120 THR A N 1
ATOM 987 C CA . THR A 1 123 ? -2.571 55.185 36.601 1.00 19.48 120 THR A CA 1
ATOM 988 C C . THR A 1 123 ? -2.790 53.837 37.265 1.00 21.69 120 THR A C 1
ATOM 989 O O . THR A 1 123 ? -2.993 53.767 38.486 1.00 22.37 120 THR A O 1
ATOM 993 N N . GLU A 1 124 ? -2.745 52.752 36.480 1.00 22.83 121 GLU A N 1
ATOM 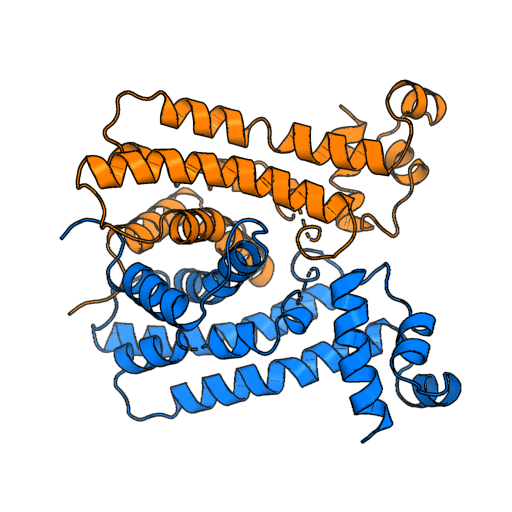994 C CA . GLU A 1 124 ? -2.787 51.409 37.053 1.00 26.98 121 GLU A CA 1
ATOM 995 C C . GLU A 1 124 ? -1.728 51.222 38.133 1.00 25.17 121 GLU A C 1
ATOM 996 O O . GLU A 1 124 ? -2.007 50.661 39.202 1.00 25.53 121 GLU A O 1
ATOM 1002 N N . TYR A 1 125 ? -0.501 51.675 37.875 1.00 24.31 122 TYR A N 1
ATOM 1003 C CA . TYR A 1 125 ? 0.534 51.595 38.899 1.00 24.03 122 TYR A CA 1
ATOM 1004 C C . TYR A 1 125 ? 0.175 52.448 40.112 1.00 22.02 122 TYR A C 1
ATOM 1005 O O . TYR A 1 125 ? 0.297 51.998 41.258 1.00 24.85 122 TYR A O 1
ATOM 1014 N N . ILE A 1 126 ? -0.268 53.689 39.883 1.00 21.70 123 ILE A N 1
ATOM 1015 C CA . ILE A 1 126 ? -0.559 54.598 40.995 1.00 21.99 123 ILE A CA 1
ATOM 1016 C C . ILE A 1 126 ? -1.710 54.073 41.854 1.00 23.76 123 ILE A C 1
ATOM 1017 O O . ILE A 1 126 ? -1.755 54.326 43.066 1.00 24.17 123 ILE A O 1
ATOM 1022 N N . GLU A 1 127 ? -2.631 53.304 41.263 1.00 22.99 124 GLU A N 1
ATOM 1023 C CA . GLU A 1 127 ? -3.719 52.729 42.053 1.00 23.29 124 GLU A CA 1
ATOM 1024 C C . GLU A 1 127 ? -3.206 51.769 43.116 1.00 24.30 124 GLU A C 1
ATOM 1025 O O . GLU A 1 127 ? -3.840 51.614 44.166 1.00 23.98 124 GLU A O 1
ATOM 1031 N N . GLY A 1 128 ? -2.079 51.100 42.867 1.00 19.20 125 GLY A N 1
ATOM 1032 C CA . GLY A 1 128 ? -1.483 50.287 43.917 1.00 25.50 125 GLY A CA 1
ATOM 1033 C C . GLY A 1 128 ? -1.034 51.122 45.103 1.00 24.01 125 GLY A C 1
ATOM 1034 O O . GLY A 1 128 ? -1.230 50.732 46.257 1.00 26.62 125 GLY A O 1
ATOM 1035 N N . ILE A 1 129 ? -0.427 52.286 44.832 1.00 21.97 126 ILE A N 1
ATOM 1036 C CA . ILE A 1 129 ? -0.068 53.219 45.899 1.00 19.11 126 ILE A CA 1
ATOM 1037 C C . ILE A 1 129 ? -1.312 53.661 46.658 1.00 20.57 126 ILE A C 1
ATOM 1038 O O . ILE A 1 129 ? -1.314 53.726 47.893 1.00 19.72 126 ILE A O 1
ATOM 1043 N N . GLU A 1 130 ? -2.391 53.974 45.934 1.00 21.26 127 GLU A N 1
ATOM 1044 C CA . GLU A 1 130 ? -3.633 54.359 46.603 1.00 21.71 127 GLU A CA 1
ATOM 1045 C C . GLU A 1 130 ? -4.115 53.263 47.537 1.00 18.82 127 GLU A C 1
ATOM 1046 O O . GLU A 1 130 ? -4.593 53.548 48.643 1.00 23.22 127 GLU A O 1
ATOM 1052 N N . ARG A 1 131 ? -3.985 52.001 47.122 1.00 20.03 128 ARG A N 1
ATOM 1053 C CA . ARG A 1 131 ? -4.448 50.908 47.973 1.00 23.63 128 ARG A CA 1
ATOM 1054 C C . ARG A 1 131 ? -3.674 50.855 49.288 1.00 23.20 128 ARG A C 1
ATOM 1055 O O . ARG A 1 131 ? -4.269 50.638 50.346 1.00 23.97 128 ARG A O 1
ATOM 1063 N N . ILE A 1 132 ? -2.352 51.040 49.246 1.00 21.58 129 ILE A N 1
ATOM 1064 C CA . ILE A 1 132 ? -1.578 51.043 50.487 1.00 22.19 129 ILE A CA 1
ATOM 1065 C C . ILE A 1 132 ? -1.987 52.220 51.360 1.00 22.73 129 ILE A C 1
ATOM 1066 O O . ILE A 1 132 ? -2.143 52.079 52.585 1.00 19.96 129 ILE A O 1
ATOM 1071 N N . LEU A 1 133 ? -2.188 53.397 50.748 1.00 18.89 130 LEU A N 1
ATOM 1072 C CA . LEU A 1 133 ? -2.579 54.571 51.526 1.00 19.78 130 LEU A CA 1
ATOM 1073 C C . LEU A 1 133 ? -3.929 54.360 52.193 1.00 21.02 130 LEU A C 1
ATOM 1074 O O . LEU A 1 133 ? -4.116 54.731 53.358 1.00 21.03 130 LEU A O 1
ATOM 1079 N N . LYS A 1 134 ? -4.882 53.759 51.477 1.00 21.72 131 LYS A N 1
ATOM 1080 C CA . LYS A 1 134 ? -6.199 53.522 52.068 1.00 24.50 131 LYS A CA 1
ATOM 1081 C C . LYS A 1 134 ? -6.091 52.649 53.314 1.00 23.03 131 LYS A C 1
ATOM 1082 O O . LYS A 1 134 ? -6.696 52.945 54.354 1.00 23.56 131 LYS A O 1
ATOM 1088 N N . GLU A 1 135 ? -5.308 51.577 53.229 1.00 22.89 132 GLU A N 1
ATOM 1089 C CA . GLU A 1 135 ? -5.087 50.734 54.400 1.00 22.78 132 GLU A CA 1
ATOM 1090 C C . GLU A 1 135 ? -4.399 51.509 55.513 1.00 24.65 132 GLU A C 1
ATOM 1091 O O . GLU A 1 135 ? -4.754 51.360 56.691 1.00 20.80 132 GLU A O 1
ATOM 1097 N N . ALA A 1 136 ? -3.408 52.338 55.159 1.00 21.06 133 ALA A N 1
ATOM 1098 C CA . ALA A 1 136 ? -2.693 53.128 56.159 1.00 22.99 133 ALA A CA 1
ATOM 1099 C C . ALA A 1 136 ? -3.623 54.094 56.868 1.00 22.46 133 ALA A C 1
ATOM 1100 O O . ALA A 1 136 ? -3.501 54.309 58.080 1.00 20.03 133 ALA A O 1
ATOM 1102 N N . ILE A 1 137 ? -4.549 54.703 56.127 1.00 21.65 134 ILE A N 1
ATOM 1103 C CA . ILE A 1 137 ? -5.488 55.628 56.751 1.00 22.71 134 ILE A CA 1
ATOM 1104 C C . ILE A 1 137 ? -6.438 54.877 57.678 1.00 24.49 134 ILE A C 1
ATOM 1105 O O . ILE A 1 137 ? -6.695 55.310 58.806 1.00 22.26 134 ILE A O 1
ATOM 1110 N N . SER A 1 138 ? -6.947 53.726 57.238 1.00 23.15 135 SER A N 1
ATOM 1111 C CA . SER A 1 138 ? -7.855 52.977 58.099 1.00 25.84 135 SER A CA 1
ATOM 1112 C C . SER A 1 138 ? -7.162 52.532 59.382 1.00 24.02 135 SER A C 1
ATOM 1113 O O . SER A 1 138 ? -7.799 52.450 60.439 1.00 28.55 135 SER A O 1
ATOM 1116 N N . LYS A 1 139 ? -5.860 52.266 59.330 1.00 23.77 136 LYS A N 1
ATOM 1117 C CA . LYS A 1 139 ? -5.122 51.862 60.519 1.00 21.43 136 LYS A CA 1
ATOM 1118 C C . LYS A 1 139 ? -4.567 53.047 61.297 1.00 22.45 136 LYS A C 1
ATOM 1119 O O . LYS A 1 139 ? -3.811 52.846 62.254 1.00 22.95 136 LYS A O 1
ATOM 1125 N N . LYS A 1 140 ? -4.959 54.268 60.920 1.00 22.79 137 LYS A N 1
ATOM 1126 C CA . LYS A 1 140 ? -4.554 55.512 61.578 1.00 21.95 137 LYS A CA 1
ATOM 1127 C C . LYS A 1 140 ? -3.037 55.665 61.634 1.00 22.41 137 LYS A C 1
ATOM 1128 O O . LYS A 1 140 ? -2.483 56.205 62.596 1.00 22.14 137 LYS A O 1
ATOM 1134 N N . GLN A 1 141 ? -2.357 55.224 60.573 1.00 19.59 138 GLN A N 1
ATOM 1135 C CA . GLN A 1 141 ? -0.923 55.436 60.451 1.00 18.14 138 GLN A CA 1
ATOM 1136 C C . GLN A 1 141 ? -0.590 56.577 59.511 1.00 20.59 138 GLN A C 1
ATOM 1137 O O . GLN A 1 141 ? 0.553 57.035 59.506 1.00 20.34 138 GLN A O 1
ATOM 1143 N N . ILE A 1 142 ? -1.563 57.027 58.722 1.00 20.40 139 ILE A N 1
ATOM 1144 C CA . ILE A 1 142 ? -1.430 58.162 57.818 1.00 24.19 139 ILE A CA 1
ATOM 1145 C C . ILE A 1 142 ? -2.643 59.057 58.025 1.00 21.91 139 ILE A C 1
ATOM 1146 O O . ILE A 1 142 ? -3.748 58.563 58.268 1.00 22.69 139 ILE A O 1
ATOM 1151 N N . ARG A 1 143 ? -2.440 60.372 57.928 1.00 23.75 140 ARG A N 1
ATOM 1152 C CA . ARG A 1 143 ? -3.530 61.324 58.116 1.00 23.91 140 ARG A CA 1
ATOM 1153 C C . ARG A 1 143 ? -4.619 61.127 57.064 1.00 27.37 140 ARG A C 1
ATOM 1154 O O . ARG A 1 143 ? -4.358 60.730 55.921 1.00 23.61 140 ARG A O 1
ATOM 1162 N N . GLU A 1 144 ? -5.856 61.405 57.457 1.00 25.55 141 GLU A N 1
ATOM 1163 C CA . GLU A 1 144 ? -6.939 61.422 56.484 1.00 28.91 141 GLU A CA 1
ATOM 1164 C C . GLU A 1 144 ? -6.705 62.543 55.484 1.00 26.49 141 GLU A C 1
ATOM 1165 O O . GLU A 1 144 ? -6.415 63.678 55.866 1.00 25.86 141 GLU A O 1
ATOM 1171 N N . CYS A 1 145 ? -6.813 62.228 54.198 1.00 25.25 142 CYS A N 1
ATOM 1172 C CA . CYS A 1 145 ? -6.490 63.216 53.175 1.00 25.77 142 CYS A CA 1
ATOM 1173 C C . CYS A 1 145 ? -7.009 62.698 51.846 1.00 23.58 142 CYS A C 1
ATOM 1174 O O . CYS A 1 145 ? -7.519 61.580 51.749 1.00 27.05 142 CYS A O 1
ATOM 1177 N N . ASP A 1 146 ? -6.868 63.529 50.821 1.00 23.65 143 ASP A N 1
ATOM 1178 C CA . ASP A 1 146 ? -7.183 63.141 49.458 1.00 23.49 143 ASP A CA 1
ATOM 1179 C C . ASP A 1 146 ? -6.182 62.083 49.005 1.00 25.83 143 ASP A C 1
ATOM 1180 O O . ASP A 1 146 ? -5.021 62.398 48.724 1.00 20.72 143 ASP A O 1
ATOM 1185 N N . ILE A 1 147 ? -6.643 60.834 48.914 1.00 21.38 144 ILE A N 1
ATOM 1186 C CA . ILE A 1 147 ? -5.760 59.697 48.667 1.00 18.90 144 ILE A CA 1
ATOM 1187 C C . ILE A 1 147 ? -5.171 59.751 47.263 1.00 21.63 144 ILE A C 1
ATOM 1188 O O . ILE A 1 147 ? -3.972 59.522 47.067 1.00 21.10 144 ILE A O 1
ATOM 1193 N N . SER A 1 148 ? -6.017 59.999 46.263 1.00 22.25 145 SER A N 1
ATOM 1194 C CA . SER A 1 148 ? -5.534 60.064 44.887 1.00 21.78 145 SER A CA 1
ATOM 1195 C C . SER A 1 148 ? -4.525 61.193 44.709 1.00 22.68 145 SER A C 1
ATOM 1196 O O . SER A 1 148 ? -3.495 61.016 44.046 1.00 22.17 145 SER A O 1
ATOM 1199 N N . LEU A 1 149 ? -4.816 62.363 45.273 1.00 20.92 146 LEU A N 1
ATOM 1200 C CA . LEU A 1 149 ? -3.863 63.464 45.221 1.00 21.40 146 LEU A CA 1
ATOM 1201 C C . LEU A 1 149 ? -2.540 63.058 45.856 1.00 21.52 146 LEU A C 1
ATOM 1202 O O . LEU A 1 149 ? -1.471 63.296 45.285 1.00 19.33 146 LEU A O 1
ATOM 1207 N N . LEU A 1 150 ? -2.595 62.438 47.041 1.00 17.50 147 LEU A N 1
ATOM 1208 C CA . LEU A 1 150 ? -1.368 62.014 47.709 1.00 17.20 147 LEU A CA 1
ATOM 1209 C C . LEU A 1 150 ? -0.621 60.967 46.888 1.00 19.14 147 LEU A C 1
ATOM 1210 O O . LEU A 1 150 ? 0.595 61.073 46.689 1.00 20.75 147 LEU A O 1
ATOM 1215 N N . ALA A 1 151 ? -1.336 59.951 46.392 1.00 16.59 148 ALA A N 1
ATOM 1216 C CA . ALA A 1 151 ? -0.668 58.900 45.629 1.00 19.77 148 ALA A CA 1
ATOM 1217 C C . ALA A 1 151 ? 0.042 59.471 44.410 1.00 19.96 148 ALA A C 1
ATOM 1218 O O . ALA A 1 151 ? 1.140 59.026 44.059 1.00 17.97 148 ALA A O 1
ATOM 1220 N N . HIS A 1 152 ? -0.560 60.467 43.755 1.00 19.28 149 HIS A N 1
ATOM 1221 C CA . HIS A 1 152 ? 0.133 61.073 42.620 1.00 21.37 149 HIS A CA 1
ATOM 1222 C C . HIS A 1 152 ? 1.354 61.860 43.070 1.00 18.56 149 HIS A C 1
ATOM 1223 O O . HIS A 1 152 ? 2.352 61.911 42.348 1.00 20.79 149 HIS A O 1
ATOM 1230 N N . SER A 1 153 ? 1.298 62.464 44.261 1.00 18.63 150 SER A N 1
ATOM 1231 C CA . SER A 1 153 ? 2.464 63.134 44.819 1.00 18.76 150 SER A CA 1
ATOM 1232 C C . SER A 1 153 ? 3.576 62.144 45.120 1.00 17.54 150 SER A C 1
ATOM 1233 O O . SER A 1 153 ? 4.758 62.468 44.958 1.00 20.14 150 SER A O 1
ATOM 1236 N N . LEU A 1 154 ? 3.222 60.943 45.590 1.00 17.27 151 LEU A N 1
ATOM 1237 C CA . LEU A 1 154 ? 4.244 59.944 45.889 1.00 19.66 151 LEU A CA 1
ATOM 1238 C C . LEU A 1 154 ? 4.888 59.426 44.616 1.00 17.46 151 LEU A C 1
ATOM 1239 O O . LEU A 1 154 ? 6.109 59.236 44.567 1.00 20.36 151 LEU A O 1
ATOM 1244 N N . PHE A 1 155 ? 4.089 59.205 43.565 1.00 19.06 152 PHE A N 1
ATOM 1245 C CA . PHE A 1 155 ? 4.676 58.882 42.273 1.00 21.80 152 PHE A CA 1
ATOM 1246 C C . PHE A 1 155 ? 5.495 60.056 41.742 1.00 23.10 152 PHE A C 1
ATOM 1247 O O . PHE A 1 155 ? 6.598 59.869 41.213 1.00 25.46 152 PHE A O 1
ATOM 1255 N N . GLY A 1 156 ? 4.977 61.278 41.898 1.00 24.25 153 GLY A N 1
ATOM 1256 C CA . GLY A 1 156 ? 5.644 62.471 41.413 1.00 25.59 153 GLY A CA 1
ATOM 1257 C C . GLY A 1 156 ? 6.997 62.739 42.040 1.00 25.44 153 GLY A C 1
ATOM 1258 O O . GLY A 1 156 ? 7.821 63.420 41.422 1.00 27.07 153 GLY A O 1
ATOM 1259 N N . SER A 1 157 ? 7.258 62.206 43.238 1.00 21.97 154 SER A N 1
ATOM 1260 C CA . SER A 1 157 ? 8.614 62.269 43.787 1.00 21.71 154 SER A CA 1
ATOM 1261 C C . SER A 1 157 ? 9.638 61.640 42.841 1.00 26.00 154 SER A C 1
ATOM 1262 O O . SER A 1 157 ? 10.799 62.065 42.818 1.00 23.27 154 SER A O 1
ATOM 1265 N N . LEU A 1 158 ? 9.233 60.639 42.052 1.00 22.22 155 LEU A N 1
ATOM 1266 C CA . LEU A 1 158 ? 10.145 60.077 41.059 1.00 24.23 155 LEU A CA 1
ATOM 1267 C C . LEU A 1 158 ? 10.483 61.093 39.986 1.00 19.01 155 LEU A C 1
ATOM 1268 O O . LEU A 1 158 ? 11.605 61.111 39.466 1.00 18.34 155 LEU A O 1
ATOM 1273 N N . ILE A 1 159 ? 9.502 61.906 39.603 1.00 20.23 156 ILE A N 1
ATOM 1274 C CA . ILE A 1 159 ? 9.700 62.821 38.492 1.00 19.27 156 ILE A CA 1
ATOM 1275 C C . ILE A 1 159 ? 10.633 63.949 38.894 1.00 18.68 156 ILE A C 1
ATOM 1276 O O . ILE A 1 159 ? 11.602 64.252 38.191 1.00 16.80 156 ILE A O 1
ATOM 1281 N N . SER A 1 160 ? 10.352 64.596 40.030 1.00 18.77 157 SER A N 1
ATOM 1282 C CA . SER A 1 160 ? 11.207 65.694 40.459 1.00 19.91 157 SER A CA 1
ATOM 1283 C C . SER A 1 160 ? 12.600 65.195 40.826 1.00 19.03 157 SER A C 1
ATOM 1284 O O . SER A 1 160 ? 13.591 65.893 40.578 1.00 20.00 157 SER A O 1
ATOM 1287 N N . THR A 1 161 ? 12.706 63.978 41.361 1.00 17.85 158 THR A N 1
ATOM 1288 C CA . THR A 1 161 ? 14.026 63.428 41.659 1.00 18.48 158 THR A CA 1
ATOM 1289 C C . THR A 1 161 ? 14.784 63.091 40.379 1.00 22.08 158 THR A C 1
ATOM 1290 O O . THR A 1 161 ? 16.000 63.286 40.308 1.00 21.08 158 THR A O 1
ATOM 1294 N N . SER A 1 162 ? 14.084 62.595 39.358 1.00 19.75 159 SER A N 1
ATOM 1295 C CA . SER A 1 162 ? 14.729 62.373 38.065 1.00 22.23 159 SER A CA 1
ATOM 1296 C C . SER A 1 162 ? 15.326 63.661 37.525 1.00 23.05 159 SER A C 1
ATOM 1297 O O . SER A 1 162 ? 16.399 63.651 36.912 1.00 21.56 159 SER A O 1
ATOM 1300 N N . LEU A 1 163 ? 14.634 64.783 37.724 1.00 21.32 160 LEU A N 1
ATOM 1301 C CA . LEU A 1 163 ? 15.179 66.056 37.273 1.00 22.75 160 LEU A CA 1
ATOM 1302 C C . LEU A 1 163 ? 16.385 66.450 38.118 1.00 23.10 160 LEU A C 1
ATOM 1303 O O . LEU A 1 163 ? 17.392 66.944 37.600 1.00 23.03 160 LEU A O 1
ATOM 1308 N N . TYR A 1 164 ? 16.292 66.233 39.424 1.00 21.07 161 TYR A N 1
ATOM 1309 C CA . TYR A 1 164 ? 17.422 66.456 40.316 1.00 23.57 161 TYR A CA 1
ATOM 1310 C C . TYR A 1 164 ? 18.620 65.593 39.937 1.00 23.38 161 TYR A C 1
ATOM 1311 O O . TYR A 1 164 ? 19.765 66.048 40.023 1.00 25.56 161 TYR A O 1
ATOM 1320 N N . GLU A 1 165 ? 18.379 64.342 39.516 1.00 22.07 162 GLU A N 1
ATOM 1321 C CA . GLU A 1 165 ? 19.480 63.454 39.145 1.00 21.65 162 GLU A CA 1
ATOM 1322 C C . GLU A 1 165 ? 20.235 63.979 37.934 1.00 24.89 162 GLU A C 1
ATOM 1323 O O . GLU A 1 165 ? 21.427 63.693 37.778 1.00 27.35 162 GLU A O 1
ATOM 1329 N N . LEU A 1 166 ? 19.567 64.742 37.068 1.00 21.52 163 LEU A N 1
ATOM 1330 C CA . LEU A 1 166 ? 20.222 65.307 35.894 1.00 23.58 163 LEU A CA 1
ATOM 1331 C C . LEU A 1 166 ? 21.083 66.525 36.209 1.00 29.95 163 LEU A C 1
ATOM 1332 O O . LEU A 1 166 ? 21.716 67.054 35.288 1.00 29.81 163 LEU A O 1
ATOM 1337 N N . SER A 1 167 ? 21.119 66.982 37.467 1.00 28.27 164 SER A N 1
ATOM 1338 C CA . SER A 1 167 ? 21.959 68.118 37.851 1.00 30.77 164 SER A CA 1
ATOM 1339 C C . SER A 1 167 ? 23.404 67.876 37.449 1.00 28.56 164 SER A C 1
ATOM 1340 O O . SER A 1 167 ? 23.972 66.821 37.745 1.00 34.20 164 SER A O 1
ATOM 1343 N N . ARG A 1 168 ? 24.013 68.863 36.801 1.00 31.26 165 ARG A N 1
ATOM 1344 C CA . ARG A 1 168 ? 25.395 68.706 36.369 1.00 28.73 165 ARG A CA 1
ATOM 1345 C C . ARG A 1 168 ? 26.397 69.141 37.420 1.00 26.89 165 ARG A C 1
ATOM 1346 O O . ARG A 1 168 ? 27.598 68.951 37.208 1.00 29.30 165 ARG A O 1
ATOM 1354 N N . ASP A 1 169 ? 25.941 69.706 38.546 1.00 24.19 166 ASP A N 1
ATOM 1355 C CA . ASP A 1 169 ? 26.821 70.265 39.564 1.00 25.67 166 ASP A CA 1
ATOM 1356 C C . ASP A 1 169 ? 26.977 69.375 40.787 1.00 31.11 166 ASP A C 1
ATOM 1357 O O . ASP A 1 169 ? 27.641 69.776 41.748 1.00 35.11 166 ASP A O 1
ATOM 1362 N N . LYS A 1 170 ? 26.381 68.188 40.785 1.00 29.25 167 LYS A N 1
ATOM 1363 C CA . LYS A 1 170 ? 26.500 67.287 41.919 1.00 31.12 167 LYS A CA 1
ATOM 1364 C C . LYS A 1 170 ? 26.394 65.858 41.412 1.00 32.16 167 LYS A C 1
ATOM 1365 O O . LYS A 1 170 ? 25.990 65.608 40.275 1.00 29.50 167 LYS A O 1
ATOM 1371 N N . GLU A 1 171 ? 26.763 64.919 42.274 1.00 28.08 168 GLU A N 1
ATOM 1372 C CA . GLU A 1 171 ? 26.608 63.500 41.996 1.00 34.11 168 GLU A CA 1
ATOM 1373 C C . GLU A 1 171 ? 25.467 62.930 42.826 1.00 30.40 168 GLU A C 1
ATOM 1374 O O . GLU A 1 171 ? 25.366 63.195 44.030 1.00 30.23 168 GLU A O 1
ATOM 1380 N N . PHE A 1 172 ? 24.633 62.128 42.171 1.00 35.15 169 PHE A N 1
ATOM 1381 C CA . PHE A 1 172 ? 23.422 61.567 42.758 1.00 30.95 169 PHE A CA 1
ATOM 1382 C C . PHE A 1 172 ? 23.739 60.344 43.619 1.00 32.14 169 PHE A C 1
ATOM 1383 O O . PHE A 1 172 ? 24.439 59.432 43.176 1.00 30.62 169 PHE A O 1
ATOM 1391 N N . ASN A 1 173 ? 23.209 60.314 44.840 1.00 27.35 170 ASN A N 1
ATOM 1392 C CA . ASN A 1 173 ? 23.416 59.203 45.770 1.00 28.05 170 ASN A CA 1
ATOM 1393 C C . ASN A 1 173 ? 22.049 58.640 46.124 1.00 23.29 170 ASN A C 1
ATOM 1394 O O . ASN A 1 173 ? 21.303 59.261 46.887 1.00 24.96 170 ASN A O 1
ATOM 1399 N N . VAL A 1 174 ? 21.736 57.455 45.596 1.00 24.44 171 VAL A N 1
ATOM 1400 C CA . VAL A 1 174 ? 20.371 56.943 45.688 1.00 24.81 171 VAL A CA 1
ATOM 1401 C C . VAL A 1 174 ? 19.986 56.654 47.136 1.00 25.28 171 VAL A C 1
ATOM 1402 O O . VAL A 1 174 ? 18.835 56.870 47.536 1.00 21.96 171 VAL A O 1
ATOM 1406 N N . ASN A 1 175 ? 20.929 56.175 47.949 1.00 25.62 172 ASN A N 1
ATOM 1407 C CA . ASN A 1 175 ? 20.576 55.816 49.321 1.00 26.92 172 ASN A CA 1
ATOM 1408 C C . ASN A 1 175 ? 20.313 57.054 50.162 1.00 24.20 172 ASN A C 1
ATOM 1409 O O . ASN A 1 175 ? 19.413 57.055 51.008 1.00 24.67 172 ASN A O 1
ATOM 1414 N N . LYS A 1 176 ? 21.085 58.116 49.939 1.00 24.19 173 LYS A N 1
ATOM 1415 C CA . LYS A 1 176 ? 20.829 59.369 50.641 1.00 28.99 173 LYS A CA 1
ATOM 1416 C C . LYS A 1 176 ? 19.500 59.972 50.213 1.00 22.41 173 LYS A C 1
ATOM 1417 O O . LYS A 1 176 ? 18.782 60.550 51.035 1.00 22.29 173 LYS A O 1
ATOM 1423 N N . VAL A 1 177 ? 19.154 59.841 48.930 1.00 20.05 174 VAL A N 1
ATOM 1424 C CA . VAL A 1 177 ? 17.894 60.399 48.449 1.00 20.71 174 VAL A CA 1
ATOM 1425 C C . VAL A 1 177 ? 16.715 59.645 49.036 1.00 18.83 174 VAL A C 1
ATOM 1426 O O . VAL A 1 177 ? 15.724 60.256 49.451 1.00 20.20 174 VAL A O 1
ATOM 1430 N N . ILE A 1 178 ? 16.798 58.311 49.083 1.00 20.43 175 ILE A N 1
ATOM 1431 C CA . ILE A 1 178 ? 15.743 57.526 49.721 1.00 20.24 175 ILE A CA 1
ATOM 1432 C C . ILE A 1 178 ? 15.536 57.987 51.154 1.00 21.56 175 ILE A C 1
ATOM 1433 O O . ILE A 1 178 ? 14.408 58.236 51.586 1.00 20.11 175 ILE A O 1
ATOM 1438 N N . ASP A 1 179 ? 16.625 58.112 51.914 1.00 22.91 176 ASP A N 1
ATOM 1439 C CA . ASP A 1 179 ? 16.490 58.479 53.320 1.00 24.08 176 ASP A CA 1
ATOM 1440 C C . ASP A 1 179 ? 15.885 59.867 53.476 1.00 23.80 176 ASP A C 1
ATOM 1441 O O . ASP A 1 179 ? 15.014 60.074 54.333 1.00 22.27 176 ASP A O 1
ATOM 1446 N N . GLU A 1 180 ? 16.331 60.829 52.658 1.00 22.84 177 GLU A N 1
ATOM 1447 C CA . GLU A 1 180 ? 15.848 62.202 52.796 1.00 20.83 177 GLU A CA 1
ATOM 1448 C C . GLU A 1 180 ? 14.387 62.308 52.390 1.00 22.73 177 GLU A C 1
ATOM 1449 O O . GLU A 1 180 ? 13.591 62.956 53.075 1.00 20.07 177 GLU A O 1
ATOM 1455 N N . ILE A 1 181 ? 14.022 61.697 51.258 1.00 18.98 178 ILE A N 1
ATOM 1456 C CA . ILE A 1 181 ? 12.657 61.822 50.760 1.00 18.16 178 ILE A CA 1
ATOM 1457 C C . ILE A 1 181 ? 11.682 61.117 51.687 1.00 18.71 178 ILE A C 1
ATOM 1458 O O . ILE A 1 181 ? 10.551 61.582 51.889 1.00 21.02 178 ILE A O 1
ATOM 1463 N N . THR A 1 182 ? 12.088 59.975 52.248 1.00 17.94 179 THR A N 1
ATOM 1464 C CA . THR A 1 182 ? 11.225 59.273 53.191 1.00 17.62 179 THR A CA 1
ATOM 1465 C C . THR A 1 182 ? 10.881 60.176 54.369 1.00 18.97 179 THR A C 1
ATOM 1466 O O . THR A 1 182 ? 9.714 60.299 54.754 1.00 18.54 179 THR A O 1
ATOM 1470 N N . ILE A 1 183 ? 11.885 60.840 54.936 1.00 20.43 180 ILE A N 1
ATOM 1471 C CA . ILE A 1 183 ? 11.614 61.740 56.055 1.00 21.66 180 ILE A CA 1
ATOM 1472 C C . ILE A 1 183 ? 10.792 62.937 55.595 1.00 20.01 180 ILE A C 1
ATOM 1473 O O . ILE A 1 183 ? 9.805 63.307 56.239 1.00 19.88 180 ILE A O 1
ATOM 1478 N N . ASN A 1 184 ? 11.152 63.543 54.453 1.00 20.27 181 ASN A N 1
ATOM 1479 C CA . ASN A 1 184 ? 10.391 64.695 53.980 1.00 19.97 181 ASN A CA 1
ATOM 1480 C C . ASN A 1 184 ? 8.916 64.352 53.812 1.00 17.96 181 ASN A C 1
ATOM 1481 O O . ASN A 1 184 ? 8.040 65.115 54.231 1.00 20.28 181 ASN A O 1
ATOM 1486 N N . ILE A 1 185 ? 8.620 63.191 53.224 1.00 16.22 182 ILE A N 1
ATOM 1487 C CA . ILE A 1 185 ? 7.233 62.823 52.950 1.00 14.93 182 ILE A CA 1
ATOM 1488 C C . ILE A 1 185 ? 6.502 62.447 54.235 1.00 17.46 182 ILE A C 1
ATOM 1489 O O . ILE A 1 185 ? 5.364 62.873 54.468 1.00 18.13 182 ILE A O 1
ATOM 1494 N N . LEU A 1 186 ? 7.124 61.612 55.074 1.00 18.74 183 LEU A N 1
ATOM 1495 C CA . LEU A 1 186 ? 6.407 61.128 56.254 1.00 17.06 183 LEU A CA 1
ATOM 1496 C C . LEU A 1 186 ? 6.334 62.192 57.352 1.00 17.39 183 LEU A C 1
ATOM 1497 O O . LEU A 1 186 ? 5.265 62.424 57.933 1.00 19.59 183 LEU A O 1
ATOM 1502 N N . ASP A 1 187 ? 7.456 62.851 57.648 1.00 15.52 184 ASP A N 1
ATOM 1503 C CA . ASP A 1 187 ? 7.530 63.793 58.770 1.00 19.24 184 ASP A CA 1
ATOM 1504 C C . ASP A 1 187 ? 7.302 65.246 58.367 1.00 23.78 184 ASP A C 1
ATOM 1505 O O . ASP A 1 187 ? 7.140 66.096 59.244 1.00 25.33 184 ASP A O 1
ATOM 1510 N N . GLY A 1 188 ? 7.295 65.559 57.082 1.00 20.46 185 GLY A N 1
ATOM 1511 C CA . GLY A 1 188 ? 7.222 66.950 56.681 1.00 18.64 185 GLY A CA 1
ATOM 1512 C C . GLY A 1 188 ? 8.560 67.623 56.884 1.00 20.12 185 GLY A C 1
ATOM 1513 O O . GLY A 1 188 ? 9.551 67.000 57.255 1.00 24.97 185 GLY A O 1
ATOM 1514 N N . ILE A 1 189 ? 8.591 68.932 56.624 1.00 20.15 186 ILE A N 1
ATOM 1515 C CA . ILE A 1 189 ? 9.823 69.698 56.768 1.00 16.61 186 ILE A CA 1
ATOM 1516 C C . ILE A 1 189 ? 9.814 70.635 57.965 1.00 20.52 186 ILE A C 1
ATOM 1517 O O . ILE A 1 189 ? 10.883 71.147 58.332 1.00 23.38 186 ILE A O 1
ATOM 1522 N N . VAL A 1 190 ? 8.664 70.857 58.600 1.00 22.70 187 VAL A N 1
ATOM 1523 C CA . VAL A 1 190 ? 8.599 71.804 59.705 1.00 27.28 187 VAL A CA 1
ATOM 1524 C C . VAL A 1 190 ? 9.382 71.269 60.898 1.00 31.99 187 VAL A C 1
ATOM 1525 O O . VAL A 1 190 ? 9.392 70.065 61.178 1.00 30.80 187 VAL A O 1
ATOM 1529 N N . ILE A 1 191 ? 10.090 72.168 61.582 1.00 32.64 188 ILE A N 1
ATOM 1530 C CA . ILE A 1 191 ? 10.781 71.802 62.810 1.00 40.10 188 ILE A CA 1
ATOM 1531 C C . ILE A 1 191 ? 9.753 71.339 63.843 1.00 39.40 188 ILE A C 1
ATOM 1532 O O . ILE A 1 191 ? 8.700 71.964 64.029 1.00 44.08 188 ILE A O 1
ATOM 1537 N N . LYS A 1 192 ? 10.019 70.202 64.477 1.00 43.03 189 LYS A N 1
ATOM 1538 C CA . LYS A 1 192 ? 9.029 69.629 65.400 1.00 44.44 189 LYS A CA 1
ATOM 1539 C C . LYS A 1 192 ? 9.605 69.285 66.780 1.00 44.92 189 LYS A C 1
ATOM 1540 O O . LYS A 1 192 ? 10.821 69.196 66.960 1.00 49.31 189 LYS A O 1
ATOM 1546 N N . LYS B 1 9 ? 4.495 88.334 19.887 1.00 33.69 6 LYS B N 1
ATOM 1547 C CA . LYS B 1 9 ? 3.400 88.001 20.802 1.00 36.16 6 LYS B CA 1
ATOM 1548 C C . LYS B 1 9 ? 2.468 86.933 20.215 1.00 41.23 6 LYS B C 1
ATOM 1549 O O . LYS B 1 9 ? 2.092 85.973 20.896 1.00 40.74 6 LYS B O 1
ATOM 1555 N N . ALA B 1 10 ? 2.066 87.120 18.955 1.00 41.85 7 ALA B N 1
ATOM 1556 C CA . ALA B 1 10 ? 1.254 86.104 18.292 1.00 43.21 7 ALA B CA 1
ATOM 1557 C C . ALA B 1 10 ? 2.030 84.806 18.142 1.00 31.83 7 ALA B C 1
ATOM 1558 O O . ALA B 1 10 ? 1.464 83.710 18.259 1.00 32.92 7 ALA B O 1
ATOM 1560 N N . ILE B 1 11 ? 3.331 84.912 17.880 1.00 34.62 8 ILE B N 1
ATOM 1561 C CA . ILE B 1 11 ? 4.151 83.718 17.751 1.00 36.34 8 ILE B CA 1
ATOM 1562 C C . ILE B 1 11 ? 4.241 82.997 19.092 1.00 34.60 8 ILE B C 1
ATOM 1563 O O . ILE B 1 11 ? 4.163 81.766 19.152 1.00 31.04 8 ILE B O 1
ATOM 1568 N N . PHE B 1 12 ? 4.345 83.752 20.191 1.00 31.07 9 PHE B N 1
ATOM 1569 C CA . PHE B 1 12 ? 4.476 83.132 21.507 1.00 34.53 9 PHE B CA 1
ATOM 1570 C C . PHE B 1 12 ? 3.289 82.225 21.806 1.00 32.90 9 PHE B C 1
ATOM 1571 O O . PHE B 1 12 ? 3.465 81.041 22.112 1.00 30.79 9 PHE B O 1
ATOM 1579 N N . GLU B 1 13 ? 2.067 82.747 21.694 1.00 36.33 10 GLU B N 1
ATOM 1580 C CA . GLU B 1 13 ? 0.908 81.921 22.027 1.00 35.31 10 GLU B CA 1
ATOM 1581 C C . GLU B 1 13 ? 0.750 80.761 21.051 1.00 33.46 10 GLU B C 1
ATOM 1582 O O . GLU B 1 13 ? 0.412 79.642 21.457 1.00 32.77 10 GLU B O 1
ATOM 1588 N N . ALA B 1 14 ? 1.001 81.001 19.761 1.00 35.29 11 ALA B N 1
ATOM 1589 C CA . ALA B 1 14 ? 0.848 79.934 18.781 1.00 31.51 11 ALA B CA 1
ATOM 1590 C C . ALA B 1 14 ? 1.929 78.870 18.936 1.00 29.05 11 ALA B C 1
ATOM 1591 O O . ALA B 1 14 ? 1.675 77.680 18.711 1.00 27.16 11 ALA B O 1
ATOM 1593 N N . ALA B 1 15 ? 3.154 79.277 19.268 1.00 26.35 12 ALA B N 1
ATOM 1594 C CA . ALA B 1 15 ? 4.229 78.298 19.322 1.00 24.74 12 ALA B CA 1
ATOM 1595 C C . ALA B 1 15 ? 4.058 77.366 20.514 1.00 25.14 12 ALA B C 1
ATOM 1596 O O . ALA B 1 15 ? 4.479 76.209 20.452 1.00 25.90 12 ALA B O 1
ATOM 1598 N N . ILE B 1 16 ? 3.438 77.840 21.597 1.00 25.71 13 ILE B N 1
ATOM 1599 C CA . ILE B 1 16 ? 3.146 76.939 22.715 1.00 27.19 13 ILE B CA 1
ATOM 1600 C C . ILE B 1 16 ? 2.264 75.797 22.239 1.00 25.34 13 ILE B C 1
ATOM 1601 O O . ILE B 1 16 ? 2.555 74.617 22.476 1.00 26.03 13 ILE B O 1
ATOM 1606 N N A ASN B 1 17 ? 1.157 76.132 21.572 0.51 28.61 14 ASN B N 1
ATOM 1607 N N B ASN B 1 17 ? 1.189 76.116 21.529 0.49 28.60 14 ASN B N 1
ATOM 1608 C CA A ASN B 1 17 ? 0.247 75.113 21.067 0.51 28.75 14 ASN B CA 1
ATOM 1609 C CA B ASN B 1 17 ? 0.265 75.071 21.129 0.49 28.75 14 ASN B CA 1
ATOM 1610 C C A ASN B 1 17 ? 0.956 74.193 20.085 0.51 27.19 14 ASN B C 1
ATOM 1611 C C B ASN B 1 17 ? 0.783 74.242 19.956 0.49 27.33 14 ASN B C 1
ATOM 1612 O O A ASN B 1 17 ? 0.852 72.965 20.176 0.51 26.61 14 ASN B O 1
ATOM 1613 O O B ASN B 1 17 ? 0.353 73.097 19.798 0.49 27.80 14 ASN B O 1
ATOM 1622 N N . VAL B 1 18 ? 1.708 74.772 19.150 1.00 27.73 15 VAL B N 1
ATOM 1623 C CA . VAL B 1 18 ? 2.352 73.961 18.116 1.00 25.66 15 VAL B CA 1
ATOM 1624 C C . VAL B 1 18 ? 3.394 73.030 18.723 1.00 25.71 15 VAL B C 1
ATOM 1625 O O . VAL B 1 18 ? 3.420 71.832 18.418 1.00 25.07 15 VAL B O 1
ATOM 1629 N N . PHE B 1 19 ? 4.282 73.566 19.574 1.00 23.42 16 PHE B N 1
ATOM 1630 C CA . PHE B 1 19 ? 5.275 72.713 20.229 1.00 26.50 16 PHE B CA 1
ATOM 1631 C C . PHE B 1 19 ? 4.597 71.649 21.086 1.00 25.78 16 PHE B C 1
ATOM 1632 O O . PHE B 1 19 ? 5.061 70.505 21.152 1.00 26.72 16 PHE B O 1
ATOM 1640 N N . ALA B 1 20 ? 3.478 71.997 21.727 1.00 29.25 17 ALA B N 1
ATOM 1641 C CA . ALA B 1 20 ? 2.741 70.995 22.496 1.00 29.93 17 ALA B CA 1
ATOM 1642 C C . ALA B 1 20 ? 2.130 69.929 21.589 1.00 29.02 17 ALA B C 1
ATOM 1643 O O . ALA B 1 20 ? 2.216 68.732 21.889 1.00 26.99 17 ALA B O 1
ATOM 1645 N N . THR B 1 21 ? 1.527 70.337 20.466 1.00 29.76 18 THR B N 1
ATOM 1646 C CA . THR B 1 21 ? 0.775 69.424 19.607 1.00 29.65 18 THR B CA 1
ATOM 1647 C C . THR B 1 21 ? 1.667 68.675 18.623 1.00 29.81 18 THR B C 1
ATOM 1648 O O . THR B 1 21 ? 1.529 67.459 18.458 1.00 27.80 18 THR B O 1
ATOM 1652 N N . SER B 1 22 ? 2.569 69.378 17.945 1.00 29.05 19 SER B N 1
ATOM 1653 C CA . SER B 1 22 ? 3.394 68.758 16.917 1.00 28.83 19 SER B CA 1
ATOM 1654 C C . SER B 1 22 ? 4.789 68.408 17.408 1.00 30.36 19 SER B C 1
ATOM 1655 O O . SER B 1 22 ? 5.579 67.854 16.641 1.00 27.86 19 SER B O 1
ATOM 1658 N N . GLY B 1 23 ? 5.110 68.722 18.658 1.00 27.23 20 GLY B N 1
ATOM 1659 C CA . GLY B 1 23 ? 6.451 68.544 19.165 1.00 26.57 20 GLY B CA 1
ATOM 1660 C C . GLY B 1 23 ? 7.377 69.632 18.660 1.00 29.35 20 GLY B C 1
ATOM 1661 O O . GLY B 1 23 ? 7.030 70.464 17.814 1.00 28.33 20 GLY B O 1
ATOM 1662 N N . TYR B 1 24 ? 8.583 69.648 19.220 1.00 29.46 21 TYR B N 1
ATOM 1663 C CA . TYR B 1 24 ? 9.627 70.472 18.631 1.00 27.86 21 TYR B CA 1
ATOM 1664 C C . TYR B 1 24 ? 10.145 69.815 17.363 1.00 31.77 21 TYR B C 1
ATOM 1665 O O . TYR B 1 24 ? 10.085 70.392 16.270 1.00 28.29 21 TYR B O 1
ATOM 1674 N N . ASN B 1 25 ? 10.671 68.601 17.498 1.00 29.70 22 ASN B N 1
ATOM 1675 C CA . ASN B 1 25 ? 10.836 67.743 16.339 1.00 34.71 22 ASN B CA 1
ATOM 1676 C C . ASN B 1 25 ? 9.454 67.377 15.825 1.00 29.63 22 ASN B C 1
ATOM 1677 O O . ASN B 1 25 ? 8.609 66.898 16.587 1.00 30.65 22 ASN B O 1
ATOM 1682 N N . GLY B 1 26 ? 9.204 67.638 14.545 1.00 30.45 23 GLY B N 1
ATOM 1683 C CA . GLY B 1 26 ? 7.895 67.443 13.960 1.00 32.42 23 GLY B CA 1
ATOM 1684 C C . GLY B 1 26 ? 7.137 68.727 13.684 1.00 34.29 23 GLY B C 1
ATOM 1685 O O . GLY B 1 26 ? 6.155 68.703 12.933 1.00 35.51 23 GLY B O 1
ATOM 1686 N N . SER B 1 27 ? 7.538 69.837 14.282 1.00 27.78 24 SER B N 1
ATOM 1687 C CA . SER B 1 27 ? 6.964 71.125 13.933 1.00 30.37 24 SER B CA 1
ATOM 1688 C C . SER B 1 27 ? 7.900 71.863 12.988 1.00 34.49 24 SER B C 1
ATOM 1689 O O . SER B 1 27 ? 9.079 71.526 12.849 1.00 29.69 24 SER B O 1
ATOM 1692 N N . THR B 1 28 ? 7.354 72.887 12.342 1.00 30.54 25 THR B N 1
ATOM 1693 C CA . THR B 1 28 ? 8.107 73.723 11.423 1.00 31.67 25 THR B CA 1
ATOM 1694 C C . THR B 1 28 ? 7.861 75.182 11.757 1.00 29.89 25 THR B C 1
ATOM 1695 O O . THR B 1 28 ? 6.864 75.539 12.391 1.00 34.33 25 THR B O 1
ATOM 1699 N N . VAL B 1 29 ? 8.793 76.020 11.302 1.00 34.36 26 VAL B N 1
ATOM 1700 C CA . VAL B 1 29 ? 8.596 77.465 11.331 1.00 34.50 26 VAL B CA 1
ATOM 1701 C C . VAL B 1 29 ? 7.310 77.842 10.601 1.00 34.25 26 VAL B C 1
ATOM 1702 O O . VAL B 1 29 ? 6.531 78.674 11.081 1.00 31.43 26 VAL B O 1
ATOM 1706 N N . ASP B 1 30 ? 7.059 77.224 9.439 1.00 33.09 27 ASP B N 1
ATOM 1707 C CA . ASP B 1 30 ? 5.879 77.579 8.648 1.00 32.8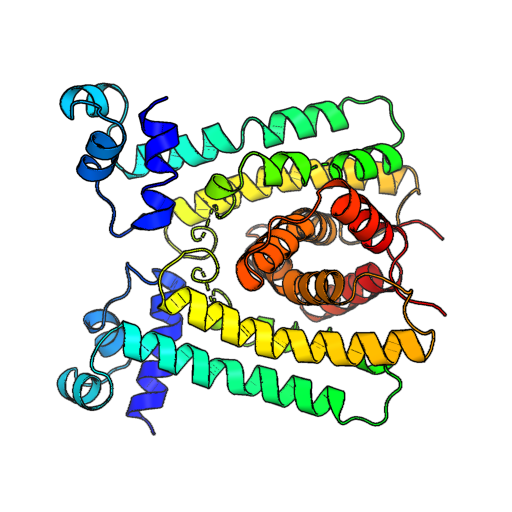5 27 ASP B CA 1
ATOM 1708 C C . ASP B 1 30 ? 4.593 77.318 9.417 1.00 34.60 27 ASP B C 1
ATOM 1709 O O . ASP B 1 30 ? 3.681 78.156 9.419 1.00 34.06 27 ASP B O 1
ATOM 1714 N N . GLU B 1 31 ? 4.504 76.152 10.071 1.00 29.42 28 GLU B N 1
ATOM 1715 C CA . GLU B 1 31 ? 3.321 75.807 10.847 1.00 29.07 28 GLU B CA 1
ATOM 1716 C C . GLU B 1 31 ? 3.106 76.791 11.994 1.00 33.70 28 GLU B C 1
ATOM 1717 O O . GLU B 1 31 ? 1.963 77.136 12.321 1.00 33.13 28 GLU B O 1
ATOM 1723 N N . ILE B 1 32 ? 4.194 77.256 12.616 1.00 26.65 29 ILE B N 1
ATOM 1724 C CA . ILE B 1 32 ? 4.063 78.251 13.679 1.00 30.86 29 ILE B CA 1
ATOM 1725 C C . ILE B 1 32 ? 3.592 79.587 13.114 1.00 34.16 29 ILE B C 1
ATOM 1726 O O . ILE B 1 32 ? 2.717 80.246 13.691 1.00 32.22 29 ILE B O 1
ATOM 1731 N N . ALA B 1 33 ? 4.159 80.013 11.981 1.00 29.26 30 ALA B N 1
ATOM 1732 C CA . ALA B 1 33 ? 3.696 81.258 11.376 1.00 33.41 30 ALA B CA 1
ATOM 1733 C C . ALA B 1 33 ? 2.220 81.167 11.013 1.00 35.92 30 ALA B C 1
ATOM 1734 O O . ALA B 1 33 ? 1.452 82.113 11.243 1.00 35.71 30 ALA B O 1
ATOM 1736 N N . SER B 1 34 ? 1.803 80.023 10.466 1.00 31.82 31 SER B N 1
ATOM 1737 C CA . SER B 1 34 ? 0.420 79.860 10.032 1.00 37.29 31 SER B CA 1
ATOM 1738 C C . SER B 1 34 ? -0.544 79.905 11.212 1.00 42.95 31 SER B C 1
ATOM 1739 O O . SER B 1 34 ? -1.547 80.630 11.181 1.00 40.66 31 SER B O 1
ATOM 1742 N N . LYS B 1 35 ? -0.258 79.125 12.262 1.00 35.83 32 LYS B N 1
ATOM 1743 C CA . LYS B 1 35 ? -1.114 79.116 13.445 1.00 38.82 32 LYS B CA 1
ATOM 1744 C C . LYS B 1 35 ? -1.173 80.492 14.104 1.00 38.72 32 LYS B C 1
ATOM 1745 O O . LYS B 1 35 ? -2.195 80.859 14.696 1.00 42.02 32 LYS B O 1
ATOM 1751 N N . ALA B 1 36 ? -0.092 81.265 14.003 1.00 36.72 33 ALA B N 1
ATOM 1752 C CA . ALA B 1 36 ? -0.032 82.632 14.496 1.00 37.57 33 ALA B CA 1
ATOM 1753 C C . ALA B 1 36 ? -0.704 83.642 13.573 1.00 42.94 33 ALA B C 1
ATOM 1754 O O . ALA B 1 36 ? -0.892 84.793 13.987 1.00 39.48 33 ALA B O 1
ATOM 1756 N N . ASN B 1 37 ? -1.063 83.246 12.344 1.00 38.38 34 ASN B N 1
ATOM 1757 C CA . ASN B 1 37 ? -1.567 84.171 11.317 1.00 39.13 34 ASN B CA 1
ATOM 1758 C C . ASN B 1 37 ? -0.561 85.285 11.048 1.00 41.30 34 ASN B C 1
ATOM 1759 O O . ASN B 1 37 ? -0.916 86.462 10.939 1.00 43.08 34 ASN B O 1
ATOM 1764 N N . VAL B 1 38 ? 0.709 84.902 10.938 1.00 40.38 35 VAL B N 1
ATOM 1765 C CA . VAL B 1 38 ? 1.825 85.823 10.759 1.00 38.42 35 VAL B CA 1
ATOM 1766 C C . VAL B 1 38 ? 2.490 85.477 9.431 1.00 43.19 35 VAL B C 1
ATOM 1767 O O . VAL B 1 38 ? 2.880 84.323 9.211 1.00 42.94 35 VAL B O 1
ATOM 1771 N N . ALA B 1 39 ? 2.599 86.465 8.545 1.00 42.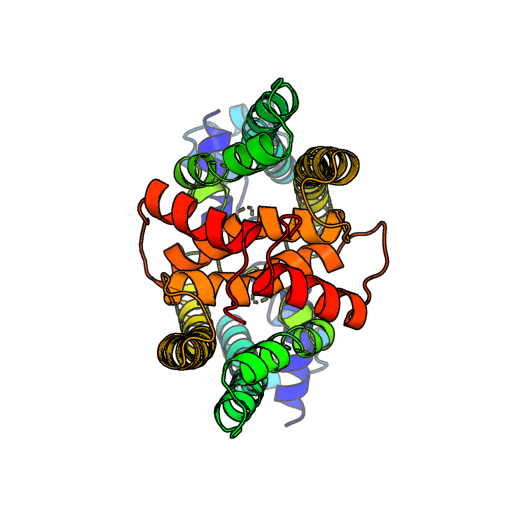29 36 ALA B N 1
ATOM 1772 C CA . ALA B 1 39 ? 3.294 86.250 7.282 1.00 43.96 36 ALA B CA 1
ATOM 1773 C C . ALA B 1 39 ? 4.713 85.757 7.540 1.00 43.03 36 ALA B C 1
ATOM 1774 O O . ALA B 1 39 ? 5.376 86.192 8.486 1.00 43.94 36 ALA B O 1
ATOM 1776 N N . LYS B 1 40 ? 5.173 84.830 6.692 1.00 38.92 37 LYS B N 1
ATOM 1777 C CA . LYS B 1 40 ? 6.472 84.199 6.909 1.00 38.64 37 LYS B CA 1
ATOM 1778 C C . LYS B 1 40 ? 7.601 85.222 6.923 1.00 40.02 37 LYS B C 1
ATOM 1779 O O . LYS B 1 40 ? 8.541 85.106 7.718 1.00 38.83 37 LYS B O 1
ATOM 1785 N N . GLY B 1 41 ? 7.537 86.226 6.042 1.00 40.12 38 GLY B N 1
ATOM 1786 C CA . GLY B 1 41 ? 8.567 87.252 6.040 1.00 36.81 38 GLY B CA 1
ATOM 1787 C C . GLY B 1 41 ? 8.604 88.043 7.336 1.00 40.25 38 GLY B C 1
ATOM 1788 O O . GLY B 1 41 ? 9.680 88.398 7.827 1.00 40.97 38 GLY B O 1
ATOM 1789 N N . THR B 1 42 ? 7.428 88.332 7.904 1.00 42.63 39 THR B N 1
ATOM 1790 C CA . THR B 1 42 ? 7.367 89.027 9.192 1.00 48.02 39 THR B CA 1
ATOM 1791 C C . THR B 1 42 ? 7.903 88.157 10.326 1.00 47.87 39 THR B C 1
ATOM 1792 O O . THR B 1 42 ? 8.511 88.673 11.274 1.00 45.65 39 THR B O 1
ATOM 1796 N N . LEU B 1 43 ? 7.685 86.843 10.246 1.00 43.19 40 LEU B N 1
ATOM 1797 C CA . LEU B 1 43 ? 8.274 85.930 11.221 1.00 42.50 40 LEU B CA 1
ATOM 1798 C C . LEU B 1 43 ? 9.794 86.066 11.248 1.00 38.97 40 LEU B C 1
ATOM 1799 O O . LEU B 1 43 ? 10.402 86.114 12.324 1.00 40.79 40 LEU B O 1
ATOM 1804 N N . TYR B 1 44 ? 10.426 86.138 10.073 1.00 34.13 41 TYR B N 1
ATOM 1805 C CA . TYR B 1 44 ? 11.881 86.149 10.009 1.00 39.96 41 TYR B CA 1
ATOM 1806 C C . TYR B 1 44 ? 12.487 87.491 10.399 1.00 40.50 41 TYR B C 1
ATOM 1807 O O . TYR B 1 44 ? 13.685 87.548 10.698 1.00 41.81 41 TYR B O 1
ATOM 1816 N N . TYR B 1 45 ? 11.696 88.567 10.410 1.00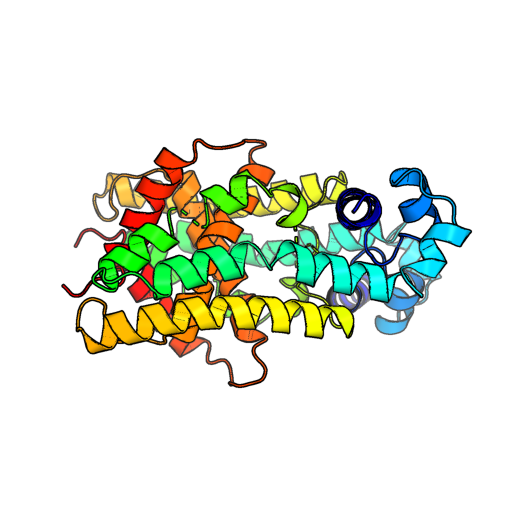 43.15 42 TYR B N 1
ATOM 1817 C CA . TYR B 1 45 ? 12.174 89.824 10.975 1.00 46.14 42 TYR B CA 1
ATOM 1818 C C . TYR B 1 45 ? 12.262 89.759 12.495 1.00 48.14 42 TYR B C 1
ATOM 1819 O O . TYR B 1 45 ? 12.949 90.586 13.105 1.00 51.04 42 TYR B O 1
ATOM 1821 N N . ASN B 1 46 ? 11.588 88.790 13.114 1.00 48.88 43 ASN B N 1
ATOM 1822 C CA . ASN B 1 46 ? 11.632 88.579 14.556 1.00 44.77 43 ASN B CA 1
ATOM 1823 C C . ASN B 1 46 ? 12.524 87.412 14.961 1.00 44.09 43 ASN B C 1
ATOM 1824 O O . ASN B 1 46 ? 13.231 87.506 15.969 1.00 36.90 43 ASN B O 1
ATOM 1829 N N . PHE B 1 47 ? 12.528 86.321 14.191 1.00 36.82 44 PHE B N 1
ATOM 1830 C CA . PHE B 1 47 ? 13.237 85.109 14.578 1.00 35.95 44 PHE B CA 1
ATOM 1831 C C . PHE B 1 47 ? 13.926 84.495 13.373 1.00 38.77 44 PHE B C 1
ATOM 1832 O O . PHE B 1 47 ? 13.384 84.510 12.265 1.00 39.03 44 PHE B O 1
ATOM 1840 N N . LYS B 1 48 ? 15.119 83.945 13.602 1.00 36.39 45 LYS B N 1
ATOM 1841 C CA . LYS B 1 48 ? 15.886 83.324 12.532 1.00 39.81 45 LYS B CA 1
ATOM 1842 C C . LYS B 1 48 ? 15.560 81.852 12.342 1.00 37.69 45 LYS B C 1
ATOM 1843 O O . LYS B 1 48 ? 15.803 81.312 11.252 1.00 30.72 45 LYS B O 1
ATOM 1849 N N . SER B 1 49 ? 15.005 81.194 13.359 1.00 29.02 46 SER B N 1
ATOM 1850 C CA . SER B 1 49 ? 14.929 79.744 13.327 1.00 26.46 46 SER B CA 1
ATOM 1851 C C . SER B 1 49 ? 13.869 79.257 14.302 1.00 31.02 46 SER B C 1
ATOM 1852 O O . SER B 1 49 ? 13.433 79.983 15.202 1.00 29.71 46 SER B O 1
ATOM 1855 N N . LYS B 1 50 ? 13.468 78.001 14.105 1.00 29.37 47 LYS B N 1
ATOM 1856 C CA . LYS B 1 50 ? 12.574 77.351 15.054 1.00 30.38 47 LYS B CA 1
ATOM 1857 C C . LYS B 1 50 ? 13.232 77.246 16.424 1.00 28.72 47 LYS B C 1
ATOM 1858 O O . LYS B 1 50 ? 12.564 77.386 17.457 1.00 29.53 47 LYS B O 1
ATOM 1864 N N . GLU B 1 51 ? 14.551 77.020 16.452 1.00 29.08 48 GLU B N 1
ATOM 1865 C CA . GLU B 1 51 ? 15.260 76.962 17.725 1.00 35.07 48 GLU B CA 1
ATOM 1866 C C . GLU B 1 51 ? 15.178 78.292 18.461 1.00 31.48 48 GLU B C 1
ATOM 1867 O O . GLU B 1 51 ? 14.959 78.328 19.679 1.00 31.81 48 GLU B O 1
ATOM 1873 N N . GLU B 1 52 ? 15.344 79.402 17.741 1.00 29.69 49 GLU B N 1
ATOM 1874 C CA . GLU B 1 52 ? 15.229 80.704 18.387 1.00 31.23 49 GLU B CA 1
ATOM 1875 C C . GLU B 1 52 ? 13.828 80.923 18.947 1.00 29.62 49 GLU B C 1
ATOM 1876 O O . GLU B 1 52 ? 13.666 81.506 20.026 1.00 27.07 49 GLU B O 1
ATOM 1882 N N . ILE B 1 53 ? 12.800 80.460 18.232 1.00 25.06 50 ILE B N 1
ATOM 1883 C CA . ILE B 1 53 ? 11.431 80.623 18.715 1.00 23.43 50 ILE B CA 1
ATOM 1884 C C . ILE B 1 53 ? 11.230 79.838 20.008 1.00 25.81 50 ILE B C 1
ATOM 1885 O O . ILE B 1 53 ? 10.650 80.340 20.976 1.00 28.84 50 ILE B O 1
ATOM 1890 N N . PHE B 1 54 ? 11.709 78.593 20.040 1.00 24.12 51 PHE B N 1
ATOM 1891 C CA . PHE B 1 54 ? 11.590 77.776 21.247 1.00 22.35 51 PHE B CA 1
ATOM 1892 C C . PHE B 1 54 ? 12.271 78.448 22.437 1.00 25.57 51 PHE B C 1
ATOM 1893 O O . PHE B 1 54 ? 11.670 78.597 23.510 1.00 28.18 51 PHE B O 1
ATOM 1901 N N . ASN B 1 55 ? 13.530 78.863 22.266 1.00 23.33 52 ASN B N 1
ATOM 1902 C CA . ASN B 1 55 ? 14.262 79.480 23.374 1.00 28.40 52 ASN B CA 1
ATOM 1903 C C . ASN B 1 55 ? 13.556 80.738 23.861 1.00 26.57 52 ASN B C 1
ATOM 1904 O O . ASN B 1 55 ? 13.490 81.000 25.070 1.00 26.21 52 ASN B O 1
ATOM 1909 N N . PHE B 1 56 ? 12.995 81.517 22.934 1.00 26.61 53 PHE B N 1
ATOM 1910 C CA . PHE B 1 56 ? 12.227 82.699 23.314 1.00 24.84 53 PHE B CA 1
ATOM 1911 C C . PHE B 1 56 ? 10.965 82.327 24.086 1.00 30.20 53 PHE B C 1
ATOM 1912 O O . PHE B 1 56 ? 10.625 82.981 25.079 1.00 28.38 53 PHE B O 1
ATOM 1920 N N . VAL B 1 57 ? 10.249 81.290 23.638 1.00 26.51 54 VAL B N 1
ATOM 1921 C CA . VAL B 1 57 ? 9.010 80.881 24.301 1.00 27.14 54 VAL B CA 1
ATOM 1922 C C . VAL B 1 57 ? 9.276 80.468 25.747 1.00 19.58 54 VAL B C 1
ATOM 1923 O O . VAL B 1 57 ? 8.528 80.836 26.660 1.00 22.28 54 VAL B O 1
ATOM 1927 N N . ILE B 1 58 ? 10.337 79.690 25.973 1.00 22.92 55 ILE B N 1
ATOM 1928 C CA . ILE B 1 58 ? 10.645 79.234 27.330 1.00 24.36 55 ILE B CA 1
ATOM 1929 C C . ILE B 1 58 ? 10.991 80.418 28.222 1.00 26.16 55 ILE B C 1
ATOM 1930 O O . ILE B 1 58 ? 10.477 80.550 29.343 1.00 21.57 55 ILE B O 1
ATOM 1935 N N . SER B 1 59 ? 11.902 81.278 27.754 1.00 23.62 56 SER B N 1
ATOM 1936 C CA . SER B 1 59 ? 12.343 82.410 28.564 1.00 27.63 56 SER B CA 1
ATOM 1937 C C . SER B 1 59 ? 11.184 83.344 28.870 1.00 24.90 56 SER B C 1
ATOM 1938 O O . SER B 1 59 ? 10.958 83.723 30.026 1.00 21.59 56 SER B O 1
ATOM 1941 N N . LYS B 1 60 ? 10.404 83.693 27.851 1.00 21.92 57 LYS B N 1
ATOM 1942 C CA . LYS B 1 60 ? 9.268 84.578 28.075 1.00 24.36 57 LYS B CA 1
ATOM 1943 C C . LYS B 1 60 ? 8.266 83.971 29.059 1.00 25.51 57 LYS B C 1
ATOM 1944 O O . LYS B 1 60 ? 7.783 84.650 29.973 1.00 25.45 57 LYS B O 1
ATOM 1950 N N . GLY B 1 61 ? 7.933 82.693 28.881 1.00 23.41 58 GLY B N 1
ATOM 1951 C CA . GLY B 1 61 ? 6.911 82.085 29.716 1.00 23.01 58 GLY B CA 1
ATOM 1952 C C . GLY B 1 61 ? 7.339 81.932 31.162 1.00 22.83 58 GLY B C 1
ATOM 1953 O O . GLY B 1 61 ? 6.501 81.968 32.071 1.00 23.46 58 GLY B O 1
ATOM 1954 N N . LEU B 1 62 ? 8.634 81.755 31.398 1.00 21.06 59 LEU B N 1
ATOM 1955 C CA . LEU B 1 62 ? 9.134 81.632 32.762 1.00 18.35 59 LEU B CA 1
ATOM 1956 C C . LEU B 1 62 ? 9.326 82.973 33.452 1.00 21.96 59 LEU B C 1
ATOM 1957 O O . LEU B 1 62 ? 9.557 82.989 34.668 1.00 19.22 59 LEU B O 1
ATOM 1962 N N A GLU B 1 63 ? 9.244 84.089 32.716 0.64 22.78 60 GLU B N 1
ATOM 1963 N N B GLU B 1 63 ? 9.216 84.096 32.741 0.36 22.78 60 GLU B N 1
ATOM 1964 C CA A GLU B 1 63 ? 9.429 85.400 33.339 0.64 22.42 60 GLU B CA 1
ATOM 1965 C CA B GLU B 1 63 ? 9.454 85.375 33.403 0.36 22.43 60 GLU B CA 1
ATOM 1966 C C A GLU B 1 63 ? 8.455 85.623 34.493 0.64 21.61 60 GLU B C 1
ATOM 1967 C C B GLU B 1 63 ? 8.446 85.634 34.517 0.36 21.64 60 GLU B C 1
ATOM 1968 O O A GLU B 1 63 ? 8.855 86.099 35.563 0.64 21.98 60 GLU B O 1
ATOM 1969 O O B GLU B 1 63 ? 8.813 86.149 35.580 0.36 21.99 60 GLU B O 1
ATOM 1980 N N . ILE B 1 64 ? 7.175 85.285 34.304 1.00 19.59 61 ILE B N 1
ATOM 1981 C CA . ILE B 1 64 ? 6.179 85.564 35.340 1.00 23.00 61 ILE B CA 1
ATOM 1982 C C . ILE B 1 64 ? 6.446 84.726 36.588 1.00 21.49 61 ILE B C 1
ATOM 1983 O O . ILE B 1 64 ? 6.280 85.209 37.723 1.00 22.49 61 ILE B O 1
ATOM 1988 N N . TRP B 1 65 ? 6.898 83.483 36.403 1.00 22.80 62 TRP B N 1
ATOM 1989 C CA . TRP B 1 65 ? 7.282 82.646 37.534 1.00 20.82 62 TRP B CA 1
ATOM 1990 C C . TRP B 1 65 ? 8.386 83.310 38.341 1.00 21.49 62 TRP B C 1
ATOM 1991 O O . TRP B 1 65 ? 8.291 83.430 39.570 1.00 19.79 62 TRP B O 1
ATOM 2002 N N . HIS B 1 66 ? 9.447 83.755 37.658 1.00 19.29 63 HIS B N 1
ATOM 2003 C CA . HIS B 1 66 ? 10.541 84.447 38.333 1.00 22.14 63 HIS B CA 1
ATOM 2004 C C . HIS B 1 66 ? 10.056 85.719 39.017 1.00 19.09 63 HIS B C 1
ATOM 2005 O O . HIS B 1 66 ? 10.482 86.029 40.136 1.00 20.87 63 HIS B O 1
ATOM 2012 N N . GLU B 1 67 ? 9.176 86.475 38.355 1.00 18.73 64 GLU B N 1
ATOM 2013 C CA . GLU B 1 67 ? 8.684 87.720 38.944 1.00 19.73 64 GLU B CA 1
ATOM 2014 C C . GLU B 1 67 ? 7.933 87.457 40.244 1.00 20.68 64 GLU B C 1
ATOM 2015 O O . GLU B 1 67 ? 8.152 88.140 41.255 1.00 20.24 64 GLU B O 1
ATOM 2021 N N . LYS B 1 68 ? 7.025 86.479 40.228 1.00 20.35 65 LYS B N 1
ATOM 2022 C CA . LYS B 1 68 ? 6.230 86.190 41.414 1.00 21.59 65 LYS B CA 1
ATOM 2023 C C . LYS B 1 68 ? 7.085 85.571 42.501 1.00 20.84 65 LYS B C 1
ATOM 2024 O O . LYS B 1 68 ? 6.889 85.859 43.688 1.00 19.44 65 LYS B O 1
ATOM 2030 N N . LEU B 1 69 ? 8.059 84.744 42.117 1.00 20.72 66 LEU B N 1
ATOM 2031 C CA . LEU B 1 69 ? 8.967 84.179 43.115 1.00 20.99 66 LEU B CA 1
ATOM 2032 C C . LEU B 1 69 ? 9.806 85.269 43.770 1.00 22.58 66 LEU B C 1
ATOM 2033 O O . LEU B 1 69 ? 9.969 85.288 44.998 1.00 20.01 66 LEU B O 1
ATOM 2038 N N . THR B 1 70 ? 10.338 86.191 42.969 1.00 19.02 67 THR B N 1
ATOM 2039 C CA . THR B 1 70 ? 11.095 87.312 43.515 1.00 18.73 67 THR B CA 1
ATOM 2040 C C . THR B 1 70 ? 10.243 88.158 44.460 1.00 19.70 67 THR B C 1
ATOM 2041 O O . THR B 1 70 ? 10.723 88.579 45.519 1.00 20.50 67 THR B O 1
ATOM 2045 N N . ASP B 1 71 ? 8.981 88.413 44.096 1.00 19.03 68 ASP B N 1
ATOM 2046 C CA . ASP B 1 71 ? 8.081 89.156 44.978 1.00 19.84 68 ASP B CA 1
ATOM 2047 C C . ASP B 1 71 ? 8.007 88.509 46.353 1.00 20.50 68 ASP B C 1
ATOM 2048 O O . ASP B 1 71 ? 8.078 89.192 47.382 1.00 20.38 68 ASP B O 1
ATOM 2053 N N . ILE B 1 72 ? 7.871 87.186 46.385 1.00 18.76 69 ILE B N 1
ATOM 2054 C CA . ILE B 1 72 ? 7.812 86.474 47.658 1.00 17.63 69 ILE B CA 1
ATOM 2055 C C . ILE B 1 72 ? 9.132 86.597 48.392 1.00 22.12 69 ILE B C 1
ATOM 2056 O O . ILE B 1 72 ? 9.167 86.865 49.603 1.00 20.61 69 ILE B O 1
ATOM 2061 N N . GLU B 1 73 ? 10.243 86.412 47.670 1.00 19.13 70 GLU B N 1
ATOM 2062 C CA . GLU B 1 73 ? 11.554 86.550 48.285 1.00 19.83 70 GLU B CA 1
ATOM 2063 C C . GLU B 1 73 ? 11.721 87.931 48.905 1.00 23.59 70 GLU B C 1
ATOM 2064 O O . GLU B 1 73 ? 12.311 88.055 49.979 1.00 22.27 70 GLU B O 1
ATOM 2070 N N . ASN B 1 74 ? 11.151 88.963 48.282 1.00 21.17 71 ASN B N 1
ATOM 2071 C CA . ASN B 1 74 ? 11.287 90.330 48.768 1.00 21.90 71 ASN B CA 1
ATOM 2072 C C . ASN B 1 74 ? 10.354 90.646 49.933 1.00 22.76 71 ASN B C 1
ATOM 2073 O O . ASN B 1 74 ? 10.473 91.727 50.519 1.00 26.43 71 ASN B O 1
ATOM 2078 N N . LEU B 1 75 ? 9.439 89.749 50.280 1.00 22.01 72 LEU B N 1
ATOM 2079 C CA . LEU B 1 75 ? 8.532 90.014 51.393 1.00 23.29 72 LEU B CA 1
ATOM 2080 C C . LEU B 1 75 ? 9.301 90.087 52.706 1.00 24.67 72 LEU B C 1
ATOM 2081 O O . LEU B 1 75 ? 10.361 89.480 52.869 1.00 22.60 72 LEU B O 1
ATOM 2086 N N . GLU B 1 76 ? 8.761 90.855 53.654 1.00 27.07 73 GLU B N 1
ATOM 2087 C CA . GLU B 1 76 ? 9.317 90.840 54.998 1.00 30.80 73 GLU B CA 1
ATOM 2088 C C . GLU B 1 76 ? 8.877 89.623 55.804 1.00 29.34 73 GLU B C 1
ATOM 2089 O O . GLU B 1 76 ? 9.384 89.434 56.916 1.00 26.77 73 GLU B O 1
ATOM 2095 N N . ASP B 1 77 ? 7.959 88.807 55.271 1.00 28.08 74 ASP B N 1
ATOM 2096 C CA . ASP B 1 77 ? 7.434 87.647 55.988 1.00 25.43 74 ASP B CA 1
ATOM 2097 C C . ASP B 1 77 ? 8.552 86.749 56.499 1.00 25.03 74 ASP B C 1
ATOM 2098 O O . ASP B 1 77 ? 9.647 86.693 55.934 1.00 24.61 74 ASP B O 1
ATOM 2103 N N . GLU B 1 78 ? 8.258 86.033 57.585 1.00 23.39 75 GLU B N 1
ATOM 2104 C CA . GLU B 1 78 ? 9.093 84.919 57.986 1.00 24.54 75 GLU B CA 1
ATOM 2105 C C . GLU B 1 78 ? 9.195 83.911 56.837 1.00 24.07 75 GLU B C 1
ATOM 2106 O O . GLU B 1 78 ? 8.233 83.719 56.082 1.00 24.00 75 GLU B O 1
ATOM 2112 N N . PRO B 1 79 ? 10.350 83.257 56.684 1.00 22.78 76 PRO B N 1
ATOM 2113 C CA . PRO B 1 79 ? 10.510 82.307 55.565 1.00 21.71 76 PRO B CA 1
ATOM 2114 C C . PRO B 1 79 ? 9.473 81.199 55.543 1.00 26.37 76 PRO B C 1
ATOM 2115 O O . PRO B 1 79 ? 9.069 80.773 54.454 1.00 20.99 76 PRO B O 1
ATOM 2119 N N . ILE B 1 80 ? 9.020 80.708 56.701 1.00 22.79 77 ILE B N 1
ATOM 2120 C CA . ILE B 1 80 ? 8.001 79.661 56.666 1.00 20.52 77 ILE B CA 1
ATOM 2121 C C . ILE B 1 80 ? 6.708 80.193 56.069 1.00 18.94 77 ILE B C 1
ATOM 2122 O O . ILE B 1 80 ? 5.972 79.453 55.402 1.00 20.77 77 ILE B O 1
ATOM 2127 N N . GLU B 1 81 ? 6.411 81.478 56.279 1.00 19.66 78 GLU B N 1
ATOM 2128 C CA . GLU B 1 81 ? 5.239 82.064 55.641 1.00 18.74 78 GLU B CA 1
ATOM 2129 C C . GLU B 1 81 ? 5.487 82.321 54.158 1.00 16.62 78 GLU B C 1
ATOM 2130 O O . GLU B 1 81 ? 4.555 82.250 53.350 1.00 20.73 78 GLU B O 1
ATOM 2136 N N . LYS B 1 82 ? 6.727 82.636 53.791 1.00 19.15 79 LYS B N 1
ATOM 2137 C CA . LYS B 1 82 ? 7.062 82.721 52.371 1.00 16.76 79 LYS B CA 1
ATOM 2138 C C . LYS B 1 82 ? 6.808 81.391 51.668 1.00 21.86 79 LYS B C 1
ATOM 2139 O O . LYS B 1 82 ? 6.311 81.365 50.533 1.00 18.54 79 LYS B O 1
ATOM 2145 N N . LEU B 1 83 ? 7.141 80.275 52.328 1.00 21.04 80 LEU B N 1
ATOM 2146 C CA . LEU B 1 83 ? 6.950 78.967 51.705 1.00 21.19 80 LEU B CA 1
ATOM 2147 C C . LEU B 1 83 ? 5.470 78.677 51.479 1.00 22.38 80 LEU B C 1
ATOM 2148 O O . LEU B 1 83 ? 5.085 78.189 50.409 1.00 20.76 80 LEU B O 1
ATOM 2153 N N . LYS B 1 84 ? 4.614 78.997 52.458 1.00 19.52 81 LYS B N 1
ATOM 2154 C CA . LYS B 1 84 ? 3.179 78.840 52.233 1.00 19.33 81 LYS B CA 1
ATOM 2155 C C . LYS B 1 84 ? 2.711 79.662 51.036 1.00 21.92 81 LYS B C 1
ATOM 2156 O O . LYS B 1 84 ? 1.942 79.175 50.200 1.00 21.53 81 LYS B O 1
ATOM 2162 N N . LYS B 1 85 ? 3.178 80.905 50.928 1.00 21.36 82 LYS B N 1
ATOM 2163 C CA . LYS B 1 85 ? 2.778 81.738 49.800 1.00 21.04 82 LYS B CA 1
ATOM 2164 C C . LYS B 1 85 ? 3.343 81.213 48.487 1.00 19.68 82 LYS B C 1
ATOM 2165 O O . LYS B 1 85 ? 2.716 81.386 47.437 1.00 22.89 82 LYS B O 1
ATOM 2171 N N . LEU B 1 86 ? 4.517 80.577 48.530 1.00 20.26 83 LEU B N 1
ATOM 2172 C CA . LEU B 1 86 ? 5.091 79.960 47.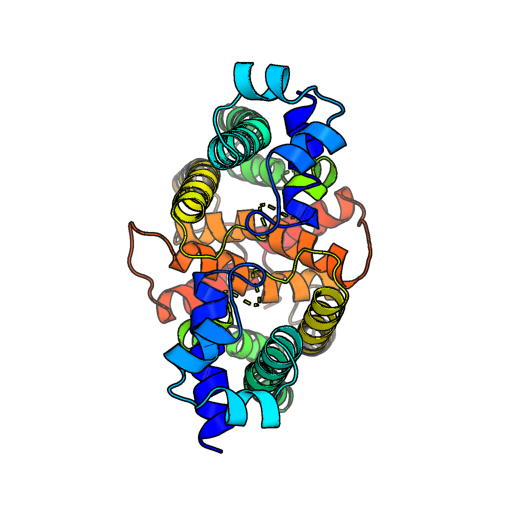335 1.00 19.35 83 LEU B CA 1
ATOM 2173 C C . LEU B 1 86 ? 4.189 78.854 46.790 1.00 25.62 83 LEU B C 1
ATOM 2174 O O . LEU B 1 86 ? 3.951 78.776 45.580 1.00 23.60 83 LEU B O 1
ATOM 2179 N N . PHE B 1 87 ? 3.668 77.989 47.671 1.00 21.17 84 PHE B N 1
ATOM 2180 C CA . PHE B 1 87 ? 2.804 76.908 47.199 1.00 22.38 84 PHE B CA 1
ATOM 2181 C C . PHE B 1 87 ? 1.554 77.466 46.533 1.00 21.65 84 PHE B C 1
ATOM 2182 O O . PHE B 1 87 ? 1.115 76.970 45.487 1.00 23.43 84 PHE B O 1
ATOM 2190 N N . LYS B 1 88 ? 0.972 78.498 47.137 1.00 19.74 85 LYS B N 1
ATOM 2191 C CA . LYS B 1 88 ? -0.224 79.130 46.599 1.00 22.11 85 LYS B CA 1
ATOM 2192 C C . LYS B 1 88 ? 0.065 79.762 45.244 1.00 22.06 85 LYS B C 1
ATOM 2193 O O . LYS B 1 88 ? -0.669 79.547 44.273 1.00 21.74 85 LYS B O 1
ATOM 2207 N N . GLN B 1 90 ? 2.495 79.081 43.116 1.00 24.06 87 GLN B N 1
ATOM 2208 C CA . GLN B 1 90 ? 2.829 78.097 42.085 1.00 21.47 87 GLN B CA 1
ATOM 2209 C C . GLN B 1 90 ? 1.586 77.417 41.528 1.00 26.06 87 GLN B C 1
ATOM 2210 O O . GLN B 1 90 ? 1.492 77.188 40.319 1.00 22.33 87 GLN B O 1
ATOM 2216 N N . PHE B 1 91 ? 0.629 77.068 42.388 1.00 21.47 88 PHE B N 1
ATOM 2217 C CA . PHE B 1 91 ? -0.563 76.386 41.900 1.00 20.28 88 PHE B CA 1
ATOM 2218 C C . PHE B 1 91 ? -1.455 77.344 41.121 1.00 25.87 88 PHE B C 1
ATOM 2219 O O . PHE B 1 91 ? -2.049 76.961 40.107 1.00 26.49 88 PHE B O 1
ATOM 2227 N N . GLU B 1 92 ? -1.531 78.604 41.562 1.00 22.84 89 GLU B N 1
ATOM 2228 C CA . GLU B 1 92 ? -2.234 79.620 40.789 1.00 29.58 89 GLU B CA 1
ATOM 2229 C C . GLU B 1 92 ? -1.626 79.780 39.404 1.00 25.58 89 GLU B C 1
ATOM 2230 O O . GLU B 1 92 ? -2.344 79.793 38.405 1.00 25.37 89 GLU B O 1
ATOM 2236 N N . LEU B 1 93 ? -0.297 79.908 39.323 1.00 24.45 90 LEU B N 1
ATOM 2237 C CA . LEU B 1 93 ? 0.342 80.110 38.023 1.00 27.47 90 LEU B CA 1
ATOM 2238 C C . LEU B 1 93 ? 0.207 78.873 37.150 1.00 26.88 90 LEU B C 1
ATOM 2239 O O . LEU B 1 93 ? 0.055 78.978 35.926 1.00 27.02 90 LEU B O 1
ATOM 2244 N N . LEU B 1 94 ? 0.279 77.692 37.763 1.00 25.68 91 LEU B N 1
ATOM 2245 C CA . LEU B 1 94 ? 0.039 76.456 37.025 1.00 24.20 91 LEU B CA 1
ATOM 2246 C C . LEU B 1 94 ? -1.332 76.478 36.369 1.00 26.28 91 LEU B C 1
ATOM 2247 O O . LEU B 1 94 ? -1.479 76.107 35.198 1.00 24.09 91 LEU B O 1
ATOM 2252 N N . TYR B 1 95 ? -2.349 76.907 37.122 1.00 21.92 92 TYR B N 1
ATOM 2253 C CA . TYR B 1 95 ? -3.710 76.937 36.601 1.00 28.57 92 TYR B CA 1
ATOM 2254 C C . TYR B 1 95 ? -3.839 77.913 35.438 1.00 29.44 92 TYR B C 1
ATOM 2255 O O . TYR B 1 95 ? -4.508 77.613 34.443 1.00 36.26 92 TYR B O 1
ATOM 2257 N N . GLU B 1 96 ? -3.196 79.083 35.528 1.00 28.78 93 GLU B N 1
ATOM 2258 C CA . GLU B 1 96 ? -3.313 80.064 34.445 1.00 30.70 93 GLU B CA 1
ATOM 2259 C C . GLU B 1 96 ? -2.456 79.744 33.234 1.00 30.68 93 GLU B C 1
ATOM 2260 O O . GLU B 1 96 ? -2.646 80.364 32.188 1.00 32.92 93 GLU B O 1
ATOM 2266 N N . ASN B 1 97 ? -1.517 78.815 33.346 1.00 28.84 94 ASN B N 1
ATOM 2267 C CA . ASN B 1 97 ? -0.541 78.562 32.297 1.00 29.18 94 ASN B CA 1
ATOM 2268 C C . ASN B 1 97 ? -0.454 77.070 32.009 1.00 25.64 94 ASN B C 1
ATOM 2269 O O . ASN B 1 97 ? 0.633 76.518 31.836 1.00 23.27 94 ASN B O 1
ATOM 2274 N N . ARG B 1 98 ? -1.611 76.403 31.955 1.00 27.23 95 ARG B N 1
ATOM 2275 C CA . ARG B 1 98 ? -1.656 74.942 31.929 1.00 26.98 95 ARG B CA 1
ATOM 2276 C C . ARG B 1 98 ? -1.000 74.385 30.671 1.00 27.41 95 ARG B C 1
ATOM 2277 O O . ARG B 1 98 ? -0.211 73.434 30.734 1.00 23.89 95 ARG B O 1
ATOM 2285 N N . ALA B 1 99 ? -1.317 74.968 29.516 1.00 23.47 96 ALA B N 1
ATOM 2286 C CA . ALA B 1 99 ? -0.725 74.507 28.268 1.00 26.16 96 ALA B CA 1
ATOM 2287 C C . ALA B 1 99 ? 0.788 74.693 28.277 1.00 23.49 96 ALA B C 1
ATOM 2288 O O . ALA B 1 99 ? 1.537 73.781 27.904 1.00 22.44 96 ALA B O 1
ATOM 2290 N N . PHE B 1 100 ? 1.257 75.870 28.707 1.00 21.83 97 PHE B N 1
ATOM 2291 C CA . PHE B 1 100 ? 2.695 76.129 28.748 1.00 23.61 97 PHE B CA 1
ATOM 2292 C C . PHE B 1 100 ? 3.412 75.141 29.659 1.00 21.35 97 PHE B C 1
ATOM 2293 O O . PHE B 1 100 ? 4.466 74.604 29.306 1.00 19.27 97 PHE B O 1
ATOM 2301 N N . PHE B 1 101 ? 2.863 74.903 30.851 1.00 19.15 98 PHE B N 1
ATOM 2302 C CA . PHE B 1 101 ? 3.512 73.975 31.771 1.00 19.77 98 PHE B CA 1
ATOM 2303 C C . PHE B 1 101 ? 3.674 72.593 31.148 1.00 18.78 98 PHE B C 1
ATOM 2304 O O . PHE B 1 101 ? 4.755 71.998 31.203 1.00 21.11 98 PHE B O 1
ATOM 2312 N N . LYS B 1 102 ? 2.604 72.060 30.561 1.00 20.11 99 LYS B N 1
ATOM 2313 C CA . LYS B 1 102 ? 2.679 70.713 29.999 1.00 17.49 99 LYS B CA 1
ATOM 2314 C C . LYS B 1 102 ? 3.647 70.667 28.825 1.00 20.50 99 LYS B C 1
ATOM 2315 O O . LYS B 1 102 ? 4.381 69.687 28.652 1.00 19.22 99 LYS B O 1
ATOM 2329 N N . VAL B 1 104 ? 6.327 72.467 28.550 1.00 19.52 101 VAL B N 1
ATOM 2330 C CA . VAL B 1 104 ? 7.657 72.414 29.160 1.00 17.21 101 VAL B CA 1
ATOM 2331 C C . VAL B 1 104 ? 7.975 70.996 29.618 1.00 22.58 101 VAL B C 1
ATOM 2332 O O . VAL B 1 104 ? 9.068 70.478 29.359 1.00 17.97 101 VAL B O 1
ATOM 2344 N N . SER B 1 106 ? 6.931 68.201 28.502 1.00 20.01 103 SER B N 1
ATOM 2345 C CA . SER B 1 106 ? 7.121 67.288 27.380 1.00 18.57 103 SER B CA 1
ATOM 2346 C C . SER B 1 106 ? 8.538 67.367 26.818 1.00 20.86 103 SER B C 1
ATOM 2347 O O . SER B 1 106 ? 9.021 66.386 26.228 1.00 22.08 103 SER B O 1
ATOM 2350 N N . GLN B 1 107 ? 9.220 68.488 27.043 1.00 18.96 104 GLN B N 1
ATOM 2351 C CA . GLN B 1 107 ? 10.514 68.788 26.450 1.00 23.83 104 GLN B CA 1
ATOM 2352 C C . GLN B 1 107 ? 11.678 68.634 27.422 1.00 21.94 104 GLN B C 1
ATOM 2353 O O . GLN B 1 107 ? 12.830 68.821 27.020 1.00 21.40 104 GLN B O 1
ATOM 2359 N N . LEU B 1 108 ? 11.414 68.271 28.684 1.00 18.71 105 LEU B N 1
ATOM 2360 C CA . LEU B 1 108 ? 12.391 68.422 29.749 1.00 17.13 105 LEU B CA 1
ATOM 2361 C C . LEU B 1 108 ? 13.406 67.288 29.842 1.00 23.56 105 LEU B C 1
ATOM 2362 O O . LEU B 1 108 ? 14.354 67.404 30.626 1.00 23.53 105 LEU B O 1
ATOM 2367 N N . TRP B 1 109 ? 13.259 66.198 29.080 1.00 21.72 106 TRP B N 1
ATOM 2368 C CA . TRP B 1 109 ? 13.954 64.970 29.442 1.00 22.56 106 TRP B CA 1
ATOM 2369 C C . TRP B 1 109 ? 14.976 64.469 28.437 1.00 27.09 106 TRP B C 1
ATOM 2370 O O . TRP B 1 109 ? 15.788 63.609 28.802 1.00 30.34 106 TRP B O 1
ATOM 2381 N N . GLY B 1 110 ? 14.997 64.997 27.216 1.00 23.15 107 GLY B N 1
ATOM 2382 C CA . GLY B 1 110 ? 15.871 64.495 26.175 1.00 26.35 107 GLY B CA 1
ATOM 2383 C C . GLY B 1 110 ? 17.279 65.063 26.261 1.00 31.16 107 GLY B C 1
ATOM 2384 O O . GLY B 1 110 ? 17.639 65.800 27.183 1.00 28.91 107 GLY B O 1
ATOM 2385 N N . LYS B 1 111 ? 18.090 64.711 25.261 1.00 31.74 108 LYS B N 1
ATOM 2386 C CA . LYS B 1 111 ? 19.517 65.019 25.278 1.00 32.42 108 LYS B CA 1
ATOM 2387 C C . LYS B 1 111 ? 19.932 66.056 24.241 1.00 32.19 108 LYS B C 1
ATOM 2388 O O . LYS B 1 111 ? 21.131 66.253 24.022 1.00 35.34 108 LYS B O 1
ATOM 2394 N N . GLU B 1 112 ? 18.987 66.730 23.604 1.00 29.58 109 GLU B N 1
ATOM 2395 C CA . GLU B 1 112 ? 19.356 67.761 22.651 1.00 31.01 109 GLU B CA 1
ATOM 2396 C C . GLU B 1 112 ? 19.719 69.047 23.397 1.00 34.39 109 GLU B C 1
ATOM 2397 O O . GLU B 1 112 ? 19.341 69.244 24.554 1.00 32.57 109 GLU B O 1
ATOM 2403 N N . THR B 1 113 ? 20.507 69.908 22.742 1.00 35.51 110 THR B N 1
ATOM 2404 C CA . THR B 1 113 ? 21.099 71.033 23.467 1.00 33.98 110 THR B CA 1
ATOM 2405 C C . THR B 1 113 ? 20.031 72.011 23.948 1.00 29.33 110 THR B C 1
ATOM 2406 O O . THR B 1 113 ? 20.146 72.563 25.047 1.00 30.19 110 THR B O 1
ATOM 2410 N N . ARG B 1 114 ? 18.968 72.213 23.157 1.00 30.26 111 ARG B N 1
ATOM 2411 C CA . ARG B 1 114 ? 17.846 73.029 23.612 1.00 30.85 111 ARG B CA 1
ATOM 2412 C C . ARG B 1 114 ? 17.267 72.489 24.918 1.00 26.32 111 ARG B C 1
ATOM 2413 O O . ARG B 1 114 ? 16.709 73.249 25.718 1.00 27.06 111 ARG B O 1
ATOM 2421 N N . GLN B 1 115 ? 17.387 71.182 25.142 1.00 26.52 112 GLN B N 1
ATOM 2422 C CA . GLN B 1 115 ? 16.824 70.574 26.341 1.00 28.10 112 GLN B CA 1
ATOM 2423 C C . GLN B 1 115 ? 17.761 70.732 27.535 1.00 26.32 112 GLN B C 1
ATOM 2424 O O . GLN B 1 115 ? 17.296 70.961 28.657 1.00 24.59 112 GLN B O 1
ATOM 2430 N N . ASP B 1 116 ? 19.077 70.632 27.317 1.00 25.84 113 ASP B N 1
ATOM 2431 C CA . ASP B 1 116 ? 20.034 71.078 28.329 1.00 27.07 113 ASP B CA 1
ATOM 2432 C C . ASP B 1 116 ? 19.718 72.502 28.771 1.00 28.15 113 ASP B C 1
ATOM 2433 O O . ASP B 1 116 ? 19.726 72.821 29.966 1.00 23.14 113 ASP B O 1
ATOM 2438 N N . GLU B 1 117 ? 19.457 73.383 27.802 1.00 24.97 114 GLU B N 1
ATOM 2439 C CA . GLU B 1 117 ? 19.190 74.781 28.126 1.00 23.98 114 GLU B CA 1
ATOM 2440 C C . GLU B 1 117 ? 17.846 74.949 28.823 1.00 24.62 114 GLU B C 1
ATOM 2441 O O . GLU B 1 117 ? 17.719 75.771 29.741 1.00 22.61 114 GLU B O 1
ATOM 2447 N N . LEU B 1 118 ? 16.824 74.205 28.383 1.00 23.05 115 LEU B N 1
ATOM 2448 C CA . LEU B 1 118 ? 15.545 74.214 29.090 1.00 22.28 115 LEU B CA 1
ATOM 2449 C C . LEU B 1 118 ? 15.737 73.818 30.552 1.00 21.97 115 LEU B C 1
ATOM 2450 O O . LEU B 1 118 ? 15.254 74.505 31.460 1.00 20.21 115 LEU B O 1
ATOM 2455 N N . ARG B 1 119 ? 16.476 72.731 30.804 1.00 19.01 116 ARG B N 1
ATOM 2456 C CA . ARG B 1 119 ? 16.667 72.295 32.187 1.00 21.23 116 ARG B CA 1
ATOM 2457 C C . ARG B 1 119 ? 17.432 73.339 32.987 1.00 22.79 116 ARG B C 1
ATOM 2458 O O . ARG B 1 119 ? 17.131 73.573 34.168 1.00 20.71 116 ARG B O 1
ATOM 2466 N N . ASN B 1 120 ? 18.414 73.997 32.358 1.00 21.14 117 ASN B N 1
ATOM 2467 C CA . ASN B 1 120 ? 19.133 75.059 33.058 1.00 25.37 117 ASN B CA 1
ATOM 2468 C C . ASN B 1 120 ? 18.191 76.184 33.449 1.00 21.91 117 ASN B C 1
ATOM 2469 O O . ASN B 1 120 ? 18.318 76.754 34.539 1.00 20.12 117 ASN B O 1
ATOM 2474 N N . LYS B 1 121 ? 17.221 76.500 32.584 1.00 18.62 118 LYS B N 1
ATOM 2475 C CA . LYS B 1 121 ? 16.262 77.552 32.913 1.00 21.42 118 LYS B CA 1
ATOM 2476 C C . LYS B 1 121 ? 15.357 77.146 34.068 1.00 20.16 118 LYS B C 1
ATOM 2477 O O . LYS B 1 121 ? 15.051 77.973 34.937 1.00 19.92 118 LYS B O 1
ATOM 2483 N N . ILE B 1 122 ? 14.901 75.887 34.089 1.00 18.85 119 ILE B N 1
ATOM 2484 C CA . ILE B 1 122 ? 14.096 75.410 35.213 1.00 20.77 119 ILE B CA 1
ATOM 2485 C C . ILE B 1 122 ? 14.926 75.397 36.488 1.00 18.42 119 ILE B C 1
ATOM 2486 O O . ILE B 1 122 ? 14.456 75.814 37.558 1.00 17.16 119 ILE B O 1
ATOM 2491 N N . THR B 1 123 ? 16.173 74.920 36.392 1.00 20.33 120 THR B N 1
ATOM 2492 C CA . THR B 1 123 ? 17.055 74.870 37.556 1.00 19.55 120 THR B CA 1
ATOM 2493 C C . THR B 1 123 ? 17.214 76.246 38.182 1.00 16.20 120 THR B C 1
ATOM 2494 O O . THR B 1 123 ? 17.248 76.374 39.412 1.00 18.23 120 THR B O 1
ATOM 2498 N N . GLU B 1 124 ? 17.323 77.284 37.345 1.00 21.18 121 GLU B N 1
ATOM 2499 C CA . GLU B 1 124 ? 17.489 78.645 37.851 1.00 18.24 121 GLU B CA 1
ATOM 2500 C C . GLU B 1 124 ? 16.277 79.077 38.667 1.00 19.06 121 GLU B C 1
ATOM 2501 O O . GLU B 1 124 ? 16.423 79.696 39.731 1.00 17.39 121 GLU B O 1
ATOM 2507 N N . TYR B 1 125 ? 15.070 78.733 38.204 1.00 17.74 122 TYR B N 1
ATOM 2508 C CA . TYR B 1 125 ? 13.877 79.002 38.999 1.00 16.06 122 TYR B CA 1
ATOM 2509 C C . TYR B 1 125 ? 13.931 78.240 40.322 1.00 17.41 122 TYR B C 1
ATOM 2510 O O . TYR B 1 125 ? 13.682 78.809 41.396 1.00 19.37 122 TYR B O 1
ATOM 2519 N N . ILE B 1 126 ? 14.287 76.953 40.266 1.00 16.78 123 ILE B N 1
ATOM 2520 C CA . ILE B 1 126 ? 14.338 76.135 41.483 1.00 17.09 123 ILE B CA 1
ATOM 2521 C C . ILE B 1 126 ? 15.383 76.677 42.451 1.00 18.82 123 ILE B C 1
ATOM 2522 O O . ILE B 1 126 ? 15.212 76.597 43.678 1.00 19.73 123 ILE B O 1
ATOM 2527 N N . GLU B 1 127 ? 16.458 77.278 41.930 1.00 20.23 124 GLU B N 1
ATOM 2528 C CA . GLU B 1 127 ? 17.430 77.906 42.820 1.00 22.92 124 GLU B CA 1
ATOM 2529 C C . GLU B 1 127 ? 16.807 79.038 43.627 1.00 22.42 124 GLU B C 1
ATOM 2530 O O . GLU B 1 127 ? 17.256 79.313 44.743 1.00 22.08 124 GLU B O 1
ATOM 2536 N N . GLY B 1 128 ? 15.769 79.691 43.092 1.00 21.09 125 GLY B N 1
ATOM 2537 C CA . GLY B 1 128 ? 15.064 80.702 43.863 1.00 24.60 125 GLY B CA 1
ATOM 2538 C C . GLY B 1 128 ? 14.288 80.113 45.026 1.00 26.19 125 GLY B C 1
ATOM 2539 O O . GLY B 1 128 ? 14.196 80.720 46.102 1.00 27.19 125 GLY B O 1
ATOM 2540 N N . ILE B 1 129 ? 13.723 78.919 44.836 1.00 22.37 126 ILE B N 1
ATOM 2541 C CA . ILE B 1 129 ? 13.108 78.206 45.956 1.00 21.19 126 ILE B CA 1
ATOM 2542 C C . ILE B 1 129 ? 14.156 77.845 46.995 1.00 20.48 126 ILE B C 1
ATOM 2543 O O . ILE B 1 129 ? 13.920 77.978 48.200 1.00 21.13 126 ILE B O 1
ATOM 2548 N N . GLU B 1 130 ? 15.343 77.416 46.544 1.00 19.83 127 GLU B N 1
ATOM 2549 C CA . GLU B 1 130 ? 16.421 77.081 47.469 1.00 20.82 127 GLU B CA 1
ATOM 2550 C C . GLU B 1 130 ? 16.788 78.266 48.359 1.00 21.14 127 GLU B C 1
ATOM 2551 O O . GLU B 1 130 ? 17.108 78.083 49.536 1.00 22.34 127 GLU B O 1
ATOM 2557 N N . ARG B 1 131 ? 16.756 79.489 47.816 1.00 23.42 128 ARG B N 1
ATOM 2558 C CA . ARG B 1 131 ? 17.106 80.650 48.633 1.00 21.23 128 ARG B CA 1
ATOM 2559 C C . ARG B 1 131 ? 16.113 80.839 49.772 1.00 22.50 128 ARG B C 1
ATOM 2560 O O . ARG B 1 131 ? 16.504 81.149 50.906 1.00 24.28 128 ARG B O 1
ATOM 2568 N N . ILE B 1 132 ? 14.825 80.653 49.498 1.00 20.81 129 ILE B N 1
ATOM 2569 C CA . ILE B 1 132 ? 13.839 80.759 50.570 1.00 23.94 129 ILE B CA 1
ATOM 2570 C C . ILE B 1 132 ? 14.044 79.654 51.602 1.00 25.54 129 ILE B C 1
ATOM 2571 O O . ILE B 1 132 ? 13.960 79.895 52.817 1.00 25.27 129 ILE B O 1
ATOM 2576 N N . LEU B 1 133 ? 14.327 78.429 51.143 1.00 22.73 130 LEU B N 1
ATOM 2577 C CA . LEU B 1 133 ? 14.539 77.325 52.077 1.00 22.12 130 LEU B CA 1
ATOM 2578 C C . LEU B 1 133 ? 15.783 77.548 52.929 1.00 28.49 130 LEU B C 1
ATOM 2579 O O . LEU B 1 133 ? 15.802 77.186 54.112 1.00 26.18 130 LEU B O 1
ATOM 2584 N N . LYS B 1 134 ? 16.830 78.136 52.340 1.00 25.05 131 LYS B N 1
ATOM 2585 C CA . LYS B 1 134 ? 18.043 78.443 53.097 1.00 26.27 131 LYS B CA 1
ATOM 2586 C C . LYS B 1 134 ? 17.746 79.403 54.244 1.00 28.49 131 LYS B C 1
ATOM 2587 O O . LYS B 1 134 ? 18.269 79.239 55.352 1.00 31.42 131 LYS B O 1
ATOM 2593 N N . GLU B 1 135 ? 16.891 80.400 53.996 1.00 29.29 132 GLU B N 1
ATOM 2594 C CA . GLU B 1 135 ? 16.494 81.333 55.049 1.00 34.94 132 GLU B CA 1
ATOM 2595 C C . GLU B 1 135 ? 15.662 80.633 56.116 1.00 31.80 132 GLU B C 1
ATOM 2596 O O . GLU B 1 135 ? 15.798 80.921 57.315 1.00 28.32 132 GLU B O 1
ATOM 2602 N N . ALA B 1 136 ? 14.784 79.715 55.699 1.00 27.69 133 ALA B N 1
ATOM 2603 C CA . ALA B 1 136 ? 13.993 78.956 56.660 1.00 27.94 133 ALA B CA 1
ATOM 2604 C C . ALA B 1 136 ? 14.872 78.057 57.524 1.00 27.87 133 ALA B C 1
ATOM 2605 O O . ALA B 1 136 ? 14.579 77.854 58.707 1.00 28.43 133 ALA B O 1
ATOM 2607 N N . ILE B 1 137 ? 15.950 77.508 56.958 1.00 26.85 134 ILE B N 1
ATOM 2608 C CA . ILE B 1 137 ? 16.827 76.643 57.742 1.00 27.91 134 ILE B CA 1
ATOM 2609 C C . ILE B 1 137 ? 17.647 77.467 58.729 1.00 32.74 134 ILE B C 1
ATOM 2610 O O . ILE B 1 137 ? 17.827 77.075 59.888 1.00 30.39 134 ILE B O 1
ATOM 2615 N N . SER B 1 138 ? 18.143 78.626 58.292 1.00 32.80 135 SER B N 1
ATOM 2616 C CA . SER B 1 138 ? 18.896 79.487 59.199 1.00 37.21 135 SER B CA 1
ATOM 2617 C C . SER B 1 138 ? 18.028 79.959 60.365 1.00 34.68 135 SER B C 1
ATOM 2618 O O . SER B 1 138 ? 18.490 79.996 61.510 1.00 37.68 135 SER B O 1
ATOM 2621 N N . LYS B 1 139 ? 16.761 80.300 60.099 1.00 30.82 136 LYS B N 1
ATOM 2622 C CA . LYS B 1 139 ? 15.813 80.690 61.141 1.00 33.03 136 LYS B CA 1
ATOM 2623 C C . LYS B 1 139 ? 15.273 79.510 61.944 1.00 31.70 136 LYS B C 1
ATOM 2624 O O . LYS B 1 139 ? 14.404 79.715 62.805 1.00 31.03 136 LYS B O 1
ATOM 2630 N N . LYS B 1 140 ? 15.740 78.286 61.676 1.00 27.53 137 LYS B N 1
ATOM 2631 C CA . LYS B 1 140 ? 15.298 77.090 62.402 1.00 30.28 137 LYS B CA 1
ATOM 2632 C C . LYS B 1 140 ? 13.788 76.877 62.289 1.00 33.98 137 LYS B C 1
ATOM 2633 O O . LYS B 1 140 ? 13.144 76.383 63.219 1.00 30.32 137 LYS B O 1
ATOM 2639 N N . GLN B 1 141 ? 13.200 77.249 61.152 1.00 28.49 138 GLN B N 1
ATOM 2640 C CA . GLN B 1 141 ? 11.774 77.053 60.956 1.00 23.52 138 GLN B CA 1
ATOM 2641 C C . GLN B 1 141 ? 11.450 75.762 60.214 1.00 25.90 138 GLN B C 1
ATOM 2642 O O . GLN B 1 141 ? 10.330 75.257 60.336 1.00 25.58 138 GLN B O 1
ATOM 2648 N N . ILE B 1 142 ? 12.401 75.222 59.456 1.00 27.52 139 ILE B N 1
ATOM 2649 C CA . ILE B 1 142 ? 12.282 73.905 58.849 1.00 26.15 139 ILE B CA 1
ATOM 2650 C C . ILE B 1 142 ? 13.549 73.122 59.162 1.00 28.25 139 ILE B C 1
ATOM 2651 O O . ILE B 1 142 ? 14.582 73.688 59.522 1.00 30.24 139 ILE B O 1
ATOM 2656 N N . ARG B 1 143 ? 13.462 71.801 59.000 1.00 25.56 140 ARG B N 1
ATOM 2657 C CA . ARG B 1 143 ? 14.588 70.924 59.305 1.00 30.71 140 ARG B CA 1
ATOM 2658 C C . ARG B 1 143 ? 15.785 71.210 58.408 1.00 34.25 140 ARG B C 1
ATOM 2659 O O . ARG B 1 143 ? 15.646 71.629 57.254 1.00 31.88 140 ARG B O 1
ATOM 2667 N N . GLU B 1 144 ? 16.974 70.936 58.937 1.00 31.67 141 GLU B N 1
ATOM 2668 C CA . GLU B 1 144 ? 18.149 70.871 58.088 1.00 35.79 141 GLU B CA 1
ATOM 2669 C C . GLU B 1 144 ? 18.021 69.669 57.170 1.00 33.79 141 GLU B C 1
ATOM 2670 O O . GLU B 1 144 ? 17.604 68.586 57.591 1.00 35.52 141 GLU B O 1
ATOM 2676 N N . CYS B 1 145 ? 18.354 69.866 55.904 1.00 29.47 142 CYS B N 1
ATOM 2677 C CA . CYS B 1 145 ? 18.093 68.832 54.916 1.00 27.36 142 CYS B CA 1
ATOM 2678 C C . CYS B 1 145 ? 18.839 69.205 53.651 1.00 27.89 142 CYS B C 1
ATOM 2679 O O . CYS B 1 145 ? 19.438 70.278 53.556 1.00 29.97 142 CYS B O 1
ATOM 2682 N N . ASP B 1 146 ? 18.796 68.30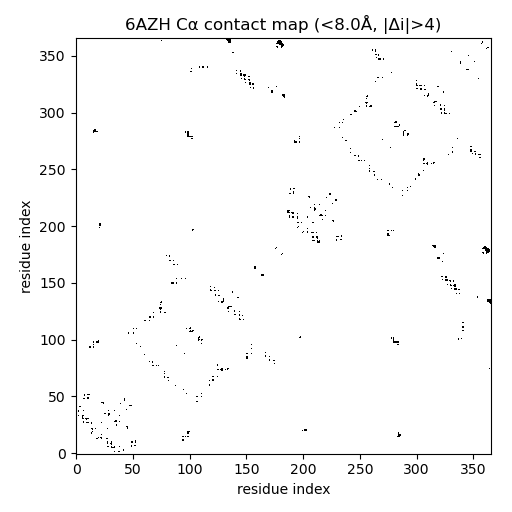2 52.678 1.00 25.03 143 ASP B N 1
ATOM 2683 C CA . ASP B 1 146 ? 19.310 68.600 51.346 1.00 23.00 143 ASP B CA 1
ATOM 2684 C C . ASP B 1 146 ? 18.393 69.628 50.686 1.00 25.61 143 ASP B C 1
ATOM 2685 O O . ASP B 1 146 ? 17.278 69.297 50.270 1.00 23.30 143 ASP B O 1
ATOM 26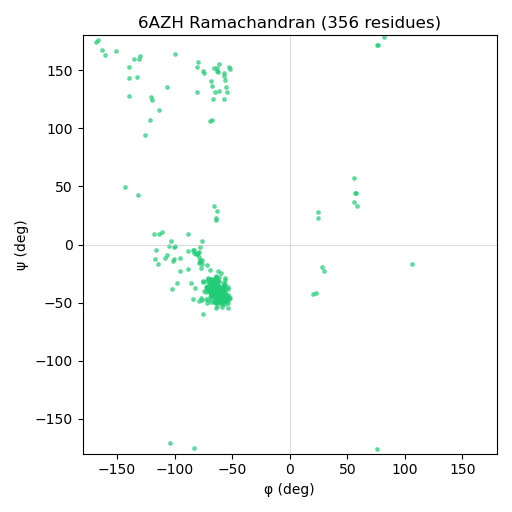90 N N . ILE B 1 147 ? 18.863 70.878 50.592 1.00 24.26 144 ILE B N 1
ATOM 2691 C CA . ILE B 1 147 ? 17.999 71.991 50.193 1.00 25.27 144 ILE B CA 1
ATOM 2692 C C . ILE B 1 147 ? 17.645 71.893 48.718 1.00 24.06 144 ILE B C 1
ATOM 2693 O O . ILE B 1 147 ? 16.523 72.217 48.303 1.00 21.72 144 ILE B O 1
ATOM 2698 N N . SER B 1 148 ? 18.606 71.485 47.898 1.00 22.40 145 SER B N 1
ATOM 2699 C CA . SER B 1 148 ? 18.345 71.362 46.470 1.00 22.31 145 SER B CA 1
ATOM 2700 C C . SER B 1 148 ? 17.384 70.215 46.187 1.00 22.09 145 SER B C 1
ATOM 2701 O O . SER B 1 148 ? 16.479 70.344 45.352 1.00 19.59 145 SER B O 1
ATOM 2704 N N . LEU B 1 149 ? 17.550 69.085 46.882 1.00 22.47 146 LEU B N 1
ATOM 2705 C CA . LEU B 1 149 ? 16.597 67.995 46.718 1.00 21.24 146 LEU B CA 1
ATOM 2706 C C . LEU B 1 149 ? 15.199 68.436 47.131 1.00 18.00 146 LEU B C 1
ATOM 2707 O O . LEU B 1 149 ? 14.224 68.201 46.413 1.00 18.61 146 LEU B O 1
ATOM 2712 N N . LEU B 1 150 ? 15.083 69.095 48.289 1.00 16.72 147 LEU B N 1
ATOM 2713 C CA . LEU B 1 150 ? 13.784 69.603 48.721 1.00 17.27 147 LEU B CA 1
ATOM 2714 C C . LEU B 1 150 ? 13.194 70.604 47.734 1.00 18.97 147 LEU B C 1
ATOM 2715 O O . LEU B 1 150 ? 11.996 70.545 47.433 1.00 18.40 147 LEU B O 1
ATOM 2720 N N . ALA B 1 151 ? 14.004 71.545 47.232 1.00 19.24 148 ALA B N 1
ATOM 2721 C CA . ALA B 1 151 ? 13.471 72.523 46.285 1.00 16.57 148 ALA B CA 1
ATOM 2722 C C . ALA B 1 151 ? 12.930 71.844 45.026 1.00 17.53 148 ALA B C 1
ATOM 2723 O O . ALA B 1 151 ? 11.868 72.224 44.519 1.00 17.27 148 ALA B O 1
ATOM 2725 N N . HIS B 1 152 ? 13.634 70.834 44.516 1.00 17.35 149 HIS B N 1
ATOM 2726 C CA . HIS B 1 152 ? 13.089 70.055 43.405 1.00 17.44 149 HIS B CA 1
ATOM 2727 C C . HIS B 1 152 ? 11.762 69.398 43.788 1.00 17.99 149 HIS B C 1
ATOM 2728 O O . HIS B 1 152 ? 10.818 69.383 42.992 1.00 16.94 149 HIS B O 1
ATOM 2735 N N . SER B 1 153 ? 11.662 68.860 45.009 1.00 17.90 150 SER B N 1
ATOM 2736 C CA . SER B 1 153 ? 10.399 68.263 45.445 1.00 16.94 150 SER B CA 1
ATOM 2737 C C . SER B 1 153 ? 9.280 69.297 45.518 1.00 18.25 150 SER B C 1
ATOM 2738 O O . SER B 1 153 ? 8.123 68.985 45.214 1.00 18.23 150 SER B O 1
ATOM 2741 N N . LEU B 1 154 ? 9.595 70.532 45.937 1.00 14.91 151 LEU B N 1
ATOM 2742 C CA . LEU B 1 154 ? 8.578 71.579 46.000 1.00 16.69 151 LEU B CA 1
ATOM 2743 C C . LEU B 1 154 ? 8.099 71.978 44.614 1.00 16.73 151 LEU B C 1
ATOM 2744 O O . LEU B 1 154 ? 6.899 72.186 44.404 1.00 18.42 151 LEU B O 1
ATOM 2749 N N . PHE B 1 155 ? 9.017 72.099 43.656 1.00 19.92 152 PHE B N 1
ATOM 2750 C CA . PHE B 1 155 ? 8.591 72.261 42.270 1.00 19.23 152 PHE B CA 1
ATOM 2751 C C . PHE B 1 155 ? 7.810 71.035 41.807 1.00 17.26 152 PHE B C 1
ATOM 2752 O O . PHE B 1 155 ? 6.805 71.159 41.094 1.00 19.59 152 PHE B O 1
ATOM 2760 N N . GLY B 1 156 ? 8.216 69.849 42.273 1.00 17.82 153 GLY B N 1
ATOM 2761 C CA . GLY B 1 156 ? 7.540 68.613 41.906 1.00 15.93 153 GLY B CA 1
ATOM 2762 C C . GLY B 1 156 ? 6.070 68.558 42.286 1.00 18.37 153 GLY B C 1
ATOM 2763 O O . GLY B 1 156 ? 5.309 67.800 41.692 1.00 17.90 153 GLY B O 1
ATOM 2764 N N . SER B 1 157 ? 5.652 69.329 43.301 1.00 18.35 154 SER B N 1
ATOM 2765 C CA . SER B 1 157 ? 4.232 69.358 43.639 1.00 19.19 154 SER B CA 1
ATOM 2766 C C . SER B 1 157 ? 3.383 69.799 42.449 1.00 21.32 154 SER B C 1
ATOM 2767 O O . SER B 1 157 ? 2.253 69.321 42.284 1.00 18.20 154 SER B O 1
ATOM 2770 N N . LEU B 1 158 ? 3.913 70.687 41.596 1.00 17.50 155 LEU B N 1
ATOM 2771 C CA . LEU B 1 158 ? 3.189 71.097 40.402 1.00 16.85 155 LEU B CA 1
ATOM 2772 C C . LEU B 1 158 ? 3.210 69.999 39.357 1.00 16.64 155 LEU B C 1
ATOM 2773 O O . LEU B 1 158 ? 2.216 69.780 38.662 1.00 17.40 155 LEU B O 1
ATOM 2778 N N . ILE B 1 159 ? 4.353 69.327 39.215 1.00 17.91 156 ILE B N 1
ATOM 2779 C CA . ILE B 1 159 ? 4.460 68.232 38.252 1.00 18.36 156 ILE B CA 1
ATOM 2780 C C . ILE B 1 159 ? 3.432 67.151 38.569 1.00 18.13 156 ILE B C 1
ATOM 2781 O O . ILE B 1 159 ? 2.693 66.692 37.687 1.00 17.10 156 ILE B O 1
ATOM 2786 N N . SER B 1 160 ? 3.366 66.737 39.841 1.00 17.71 157 SER B N 1
ATOM 2787 C CA . SER B 1 160 ? 2.424 65.702 40.255 1.00 16.91 157 SER B CA 1
ATOM 2788 C C . SER B 1 160 ? 0.982 66.135 40.022 1.00 18.61 157 SER B C 1
ATOM 2789 O O . SER B 1 160 ? 0.153 65.353 39.538 1.00 20.82 157 SER B O 1
ATOM 2792 N N . THR B 1 161 ? 0.647 67.357 40.426 1.00 16.17 158 THR B N 1
ATOM 2793 C CA . THR B 1 161 ? -0.725 67.827 40.250 1.00 16.80 158 THR B CA 1
ATOM 2794 C C . THR B 1 161 ? -1.096 67.903 38.774 1.00 17.92 158 THR B C 1
ATOM 2795 O O . THR B 1 161 ? -2.188 67.478 38.378 1.00 20.25 158 THR B O 1
ATOM 2799 N N . SER B 1 162 ? -0.190 68.424 37.945 1.00 17.49 159 SER B N 1
ATOM 2800 C CA . SER B 1 162 ? -0.439 68.487 36.508 1.00 16.25 159 SER B CA 1
ATOM 2801 C C . SER B 1 162 ? -0.670 67.088 35.925 1.00 19.38 159 SER B C 1
ATOM 2802 O O . SER B 1 162 ? -1.590 66.880 35.118 1.00 19.71 159 SER B O 1
ATOM 2805 N N . LEU B 1 163 ? 0.133 66.104 36.351 1.00 17.80 160 LEU B N 1
ATOM 2806 C CA . LEU B 1 163 ? -0.056 64.736 35.872 1.00 20.10 160 LEU B CA 1
ATOM 2807 C C . LEU B 1 163 ? -1.386 64.165 36.350 1.00 20.65 160 LEU B C 1
ATOM 2808 O O . LEU B 1 163 ? -2.095 63.493 35.593 1.00 18.92 160 LEU B O 1
ATOM 2813 N N . TYR B 1 164 ? -1.726 64.425 37.609 1.00 18.02 161 TYR B N 1
ATOM 2814 C CA . TYR B 1 164 ? -2.989 63.978 38.181 1.00 20.33 161 TYR B CA 1
ATOM 2815 C C . TYR B 1 164 ? -4.169 64.512 37.376 1.00 20.07 161 TYR B C 1
ATOM 2816 O O . TYR B 1 164 ? -5.098 63.772 37.033 1.00 21.21 161 TYR B O 1
ATOM 2825 N N . GLU B 1 165 ? -4.135 65.803 37.047 1.00 20.17 162 GLU B N 1
ATOM 2826 C CA . GLU B 1 165 ? -5.222 66.399 36.283 1.00 20.66 162 GLU B CA 1
ATOM 2827 C C . GLU B 1 165 ? -5.319 65.778 34.898 1.00 25.16 162 GLU B C 1
ATOM 2828 O O . GLU B 1 165 ? -6.421 65.519 34.400 1.00 21.96 162 GLU B O 1
ATOM 2834 N N . LEU B 1 166 ? -4.172 65.524 34.262 1.00 20.38 163 LEU B N 1
ATOM 2835 C CA . LEU B 1 166 ? -4.192 64.909 32.935 1.00 19.80 163 LEU B CA 1
ATOM 2836 C C . LEU B 1 166 ? -4.736 63.488 32.988 1.00 21.64 163 LEU B C 1
ATOM 2837 O O . LEU B 1 166 ? -5.476 63.058 32.096 1.00 23.78 163 LEU B O 1
ATOM 2842 N N . SER B 1 167 ? -4.351 62.742 34.010 1.00 23.49 164 SER B N 1
ATOM 2843 C CA . SER B 1 167 ? -4.686 61.332 34.079 1.00 25.46 164 SER B CA 1
ATOM 2844 C C . SER B 1 167 ? -6.164 61.120 34.395 1.00 24.17 164 SER B C 1
ATOM 2845 O O . SER B 1 167 ? -6.755 60.131 33.949 1.00 27.69 164 SER B O 1
ATOM 2848 N N . ARG B 1 168 ? -6.774 62.028 35.152 1.00 23.02 165 ARG B N 1
ATOM 2849 C CA . ARG B 1 168 ? -8.188 61.941 35.476 1.00 23.19 165 ARG B CA 1
ATOM 2850 C C . ARG B 1 168 ? -9.063 62.853 34.622 1.00 28.90 165 ARG B C 1
ATOM 2851 O O . ARG B 1 168 ? -10.289 62.823 34.777 1.00 25.25 165 ARG B O 1
ATOM 2859 N N . ASP B 1 169 ? -8.472 63.644 33.720 1.00 26.47 166 ASP B N 1
ATOM 2860 C CA . ASP B 1 169 ? -9.197 64.605 32.885 1.00 26.66 166 ASP B CA 1
ATOM 2861 C C . ASP B 1 169 ? -10.005 65.570 33.757 1.00 27.61 166 ASP B C 1
ATOM 2862 O O . ASP B 1 169 ? -11.223 65.694 33.638 1.00 28.25 166 ASP B O 1
ATOM 2867 N N . LYS B 1 170 ? -9.291 66.254 34.649 1.00 23.67 167 LYS B N 1
ATOM 2868 C CA . LYS B 1 170 ? -9.892 67.169 35.609 1.00 25.87 167 LYS B CA 1
ATOM 2869 C C . LYS B 1 170 ? -9.092 68.465 35.669 1.00 28.87 167 LYS B C 1
ATOM 2870 O O . LYS B 1 170 ? -7.919 68.513 35.294 1.00 28.11 167 LYS B O 1
ATOM 2876 N N . GLU B 1 171 ? -9.743 69.521 36.160 1.00 26.38 168 GLU B N 1
ATOM 2877 C CA . GLU B 1 171 ? -9.090 70.783 36.522 1.00 27.71 168 GLU B CA 1
ATOM 2878 C C . GLU B 1 171 ? -9.494 71.036 37.966 1.00 30.16 168 GLU B C 1
ATOM 2879 O O . GLU B 1 171 ? -10.558 71.600 38.227 1.00 26.75 168 GLU B O 1
ATOM 2885 N N . PHE B 1 172 ? -8.652 70.618 38.905 1.00 32.39 169 PHE B N 1
ATOM 2886 C CA . PHE B 1 172 ? -9.061 70.591 40.299 1.00 28.73 169 PHE B CA 1
ATOM 2887 C C . PHE B 1 172 ? -9.090 71.992 40.900 1.00 32.29 169 PHE B C 1
ATOM 2888 O O . PHE B 1 172 ? -8.333 72.885 40.506 1.00 31.30 169 PHE B O 1
ATOM 2896 N N . ASN B 1 173 ? -9.993 72.176 41.858 1.00 28.94 170 ASN B N 1
ATOM 2897 C CA . ASN B 1 173 ? -10.101 73.446 42.565 1.00 31.16 170 ASN B CA 1
ATOM 2898 C C . ASN B 1 173 ? -8.766 73.796 43.208 1.00 28.44 170 ASN B C 1
ATOM 2899 O O . ASN B 1 173 ? -8.198 73.002 43.960 1.00 28.87 170 ASN B O 1
ATOM 2904 N N . VAL B 1 174 ? -8.266 74.993 42.898 1.00 25.95 171 VAL B N 1
ATOM 2905 C CA . VAL B 1 174 ? -6.889 75.339 43.234 1.00 24.06 171 VAL B CA 1
ATOM 2906 C C . VAL B 1 174 ? -6.724 75.506 44.734 1.00 27.19 171 VAL B C 1
ATOM 2907 O O . VAL B 1 174 ? -5.703 75.101 45.305 1.00 22.56 171 VAL B O 1
ATOM 2911 N N . ASN B 1 175 ? -7.725 76.079 45.409 1.00 27.16 172 ASN B N 1
ATOM 2912 C CA . ASN B 1 175 ? -7.594 76.290 46.847 1.00 28.04 172 ASN B CA 1
ATOM 2913 C C . ASN B 1 175 ? -7.579 74.972 47.610 1.00 26.64 172 ASN B C 1
ATOM 2914 O O . ASN B 1 175 ? -6.853 74.834 48.601 1.00 27.90 172 ASN B O 1
ATOM 2919 N N . LYS B 1 176 ? -8.379 73.993 47.184 1.00 27.89 173 LYS B N 1
ATOM 2920 C CA . LYS B 1 176 ? -8.360 72.710 47.881 1.00 27.97 173 LYS B CA 1
ATOM 2921 C C . LYS B 1 176 ? -7.026 72.003 47.673 1.00 25.13 173 LYS B C 1
ATOM 2922 O O . LYS B 1 176 ? -6.502 71.368 48.596 1.00 25.71 173 LYS B O 1
ATOM 2928 N N . VAL B 1 177 ? -6.460 72.115 46.467 1.00 23.80 174 VAL B N 1
ATOM 2929 C CA . VAL B 1 177 ? -5.142 71.541 46.200 1.00 23.78 174 VAL B CA 1
ATOM 2930 C C . VAL B 1 177 ? -4.085 72.207 47.076 1.00 22.87 174 VAL B C 1
ATOM 2931 O O . VAL B 1 177 ? -3.270 71.532 47.712 1.00 23.80 174 VAL B O 1
ATOM 2935 N N . ILE B 1 178 ? -4.075 73.546 47.099 1.00 22.64 175 ILE B N 1
ATOM 2936 C CA . ILE B 1 178 ? -3.111 74.290 47.909 1.00 22.18 175 ILE B CA 1
ATOM 2937 C C . ILE B 1 178 ? -3.191 73.855 49.363 1.00 25.06 175 ILE B C 1
ATOM 2938 O O . ILE B 1 178 ? -2.169 73.597 50.014 1.00 23.19 175 ILE B O 1
ATOM 2943 N N . ASP B 1 179 ? -4.412 73.776 49.897 1.00 25.71 176 ASP B N 1
ATOM 2944 C CA . ASP B 1 179 ? -4.580 73.421 51.303 1.00 25.73 176 ASP B CA 1
ATOM 2945 C C . ASP B 1 179 ? -4.039 72.028 51.601 1.00 25.75 176 ASP B C 1
ATOM 2946 O O . ASP B 1 179 ? -3.347 71.829 52.609 1.00 27.81 176 ASP B O 1
ATOM 2951 N N . GLU B 1 180 ? -4.349 71.048 50.744 1.00 24.22 177 GLU B N 1
ATOM 2952 C CA . GLU B 1 180 ? -3.890 69.681 50.979 1.00 26.44 177 GLU B CA 1
ATOM 2953 C C . GLU B 1 180 ? -2.383 69.578 50.821 1.00 26.28 177 GLU B C 1
ATOM 2954 O O . GLU B 1 180 ? -1.697 69.022 51.685 1.00 24.91 177 GLU B O 1
ATOM 2960 N N . ILE B 1 181 ? -1.851 70.101 49.712 1.00 22.17 178 ILE B N 1
ATOM 2961 C CA . ILE B 1 181 ? -0.419 69.974 49.452 1.00 22.96 178 ILE B CA 1
ATOM 2962 C C . ILE B 1 181 ? 0.383 70.675 50.541 1.00 23.51 178 ILE B C 1
ATOM 2963 O O . ILE B 1 181 ? 1.381 70.139 51.035 1.00 23.87 178 ILE B O 1
ATOM 2968 N N . THR B 1 182 ? -0.053 71.871 50.954 1.00 21.68 179 THR B N 1
ATOM 2969 C CA . THR B 1 182 ? 0.670 72.616 51.984 1.00 22.21 179 THR B CA 1
ATOM 2970 C C . THR B 1 182 ? 0.812 71.799 53.261 1.00 20.81 179 THR B C 1
ATOM 2971 O O . THR B 1 182 ? 1.912 71.686 53.813 1.00 19.05 179 THR B O 1
ATOM 2975 N N . ILE B 1 183 ? -0.286 71.201 53.734 1.00 22.61 180 ILE B N 1
ATOM 2976 C CA . ILE B 1 183 ? -0.211 70.366 54.936 1.00 22.27 180 ILE B CA 1
ATOM 2977 C C . ILE B 1 183 ? 0.713 69.174 54.710 1.00 21.33 180 ILE B C 1
ATOM 2978 O O . ILE B 1 183 ? 1.560 68.858 55.560 1.00 24.57 180 ILE B O 1
ATOM 2983 N N . ASN B 1 184 ? 0.565 68.495 53.563 1.00 20.18 181 ASN B N 1
ATOM 2984 C CA . ASN B 1 184 ? 1.407 67.332 53.271 1.00 22.97 181 ASN B CA 1
ATOM 2985 C C . ASN B 1 184 ? 2.882 67.703 53.336 1.00 20.27 181 ASN B C 1
ATOM 2986 O O . ASN B 1 184 ? 3.695 66.980 53.922 1.00 20.48 181 ASN B O 1
ATOM 2991 N N . ILE B 1 185 ? 3.246 68.838 52.730 1.00 19.16 182 ILE B N 1
ATOM 2992 C CA . ILE B 1 185 ? 4.654 69.219 52.654 1.00 20.46 182 ILE B CA 1
ATOM 2993 C C . ILE B 1 185 ? 5.178 69.641 54.020 1.00 20.88 182 ILE B C 1
ATOM 2994 O O . ILE B 1 185 ? 6.254 69.204 54.456 1.00 20.20 182 ILE B O 1
ATOM 2999 N N . LEU B 1 186 ? 4.433 70.502 54.714 1.00 21.88 183 LEU B N 1
ATOM 3000 C CA . LEU B 1 186 ? 4.944 71.098 55.943 1.00 21.79 183 LEU B CA 1
ATOM 3001 C C . LEU B 1 186 ? 4.901 70.118 57.109 1.00 22.50 183 LEU B C 1
ATOM 3002 O O . LEU B 1 186 ? 5.885 69.973 57.840 1.00 20.96 183 LEU B O 1
ATOM 3007 N N . ASP B 1 187 ? 3.767 69.448 57.300 1.00 22.17 184 ASP B N 1
ATOM 3008 C CA . ASP B 1 187 ? 3.549 68.612 58.473 1.00 23.69 184 ASP B CA 1
ATOM 3009 C C . ASP B 1 187 ? 3.752 67.119 58.218 1.00 23.44 184 ASP B C 1
ATOM 3010 O O . ASP B 1 187 ? 3.832 66.346 59.180 1.00 24.78 184 ASP B O 1
ATOM 3015 N N . GLY B 1 188 ? 3.849 66.684 56.972 1.00 21.12 185 GLY B N 1
ATOM 3016 C CA . GLY B 1 188 ? 4.019 65.268 56.714 1.00 20.51 185 GLY B CA 1
ATOM 3017 C C . GLY B 1 188 ? 2.699 64.536 56.753 1.00 20.86 185 GLY B C 1
ATOM 3018 O O . GLY B 1 188 ? 1.630 65.106 56.993 1.00 23.93 185 GLY B O 1
ATOM 3019 N N . ILE B 1 189 ? 2.762 63.234 56.503 1.00 19.87 186 ILE B N 1
ATOM 3020 C CA . ILE B 1 189 ? 1.546 62.440 56.464 1.00 18.62 186 ILE B CA 1
ATOM 3021 C C . ILE B 1 189 ? 1.454 61.391 57.571 1.00 20.04 186 ILE B C 1
ATOM 3022 O O . ILE B 1 189 ? 0.349 60.902 57.837 1.00 22.77 186 ILE B O 1
ATOM 3027 N N . VAL B 1 190 ? 2.561 61.042 58.233 1.00 17.67 187 VAL B N 1
ATOM 3028 C CA . VAL B 1 190 ? 2.515 59.945 59.194 1.00 18.74 187 VAL B CA 1
ATOM 3029 C C . VAL B 1 190 ? 1.805 60.389 60.474 1.00 20.24 187 VAL B C 1
ATOM 3030 O O . VAL B 1 190 ? 1.831 61.563 60.866 1.00 21.47 187 VAL B O 1
ATOM 3034 N N . ILE B 1 191 ? 1.122 59.441 61.100 1.00 19.28 188 ILE B N 1
ATOM 3035 C CA . ILE B 1 191 ? 0.653 59.558 62.476 1.00 21.43 188 ILE B CA 1
ATOM 3036 C C . ILE B 1 191 ? 1.421 58.522 63.275 1.00 22.02 188 ILE B C 1
ATOM 3037 O O . ILE B 1 191 ? 1.280 57.313 63.038 1.00 19.46 188 ILE B O 1
ATOM 3042 N N . LYS B 1 192 ? 2.235 58.983 64.218 1.00 19.95 189 LYS B N 1
ATOM 3043 C CA . LYS B 1 192 ? 3.001 58.056 65.030 1.00 22.35 189 LYS B CA 1
ATOM 3044 C C . LYS B 1 192 ? 3.154 58.620 66.427 1.00 25.12 189 LYS B C 1
ATOM 3045 O O . LYS B 1 192 ? 2.823 59.785 66.638 1.00 25.90 189 LYS B O 1
#

Solvent-accessible surface area: 16794 Å² total

Foldseek 3Di:
DLQLVLLLVLLLQQCLVQNQVRHFLVSSCVSSVHDSVVVCVPAVTSLRSVVVSLVVLCPVLVVVLVVLVPDPDQLLVSVLVVLLLLVSCVVRVSNVSLSLCPDDPPSNVVSVVSVVVSLVSQLVSVVSCVVVVNDPDDDSSVVSVVSVCVSVVVSVVCPDPPDHDDSVVSSVVVSCCSRVNDDDD/DLLLVQVLVCCLPQNLVRDALVSSCVSSVHPSVRSCVPDPGSLRSLVVNLVVLCPVLVVVLVVLVPDPDQLLVSLLVNLLLLVSCLVCVSNVSLVLQDDDDVSNVVSVVVVLVSLVSQLVSVVSCVVVVNDDDDDSSVLSVVSNCLSVVVSVVCVVVVHDDDSVVSSVVVSCCSRVNDDDD

CATH classification: 1.10.10.60

Nearest PDB structures (foldseek):
  3dcf-assembly1_B  TM=7.714E-01  e=6.071E-08  Thermobifida fusca YX
  5gpa-assembly1_A  TM=7.974E-01  e=8.465E-08  Halalkalibacterium halodurans C-125
  5k7f-assembly1_A  TM=8.233E-01  e=1.463E-06  Myxococcus xanthus DK 1622
  6el2-assembly1_B  TM=7.547E-01  e=2.983E-06  Sulfolobus acidocaldarius
  6en8-assembly1_C  TM=7.888E-01  e=1.572E-05  Sulfolobus acidocaldarius DSM 639